Protein AF-A0A418GPV5-F1 (afdb_monomer)

Sequence (240 aa):
IDVLIPAGTRVSASDSVIFATDTDVVLKAGLLLVNVTSTCTEPGTAGNGWQPAQVSQLLDEIDNVDLLVSNLTASSGGSEQEDDDRLRERIRLAPESFTNAGSRGAYRFHAMQAHPNIVDVAVLSPVPGTVDLYPLLSTGLPDGGVLTLVESFCSDEKVRPLTDTVRAKTPVKVDYTIEARITIYRDQDARSVKDAANSAIQNWVASRAATLGRDIVPSQIISALSVSGVYQVELVTPAL

Nearest PDB structures (foldseek):
  8v3w-assembly1_U  TM=3.851E-01  e=1.484E-12  Clostridioides difficile
  8kea-assembly1_e  TM=5.382E-01  e=7.737E-10  unclassified Caudoviricetes
  6u5b-assembly1_m  TM=7.398E-01  e=5.646E-08  Pseudomonas aeruginosa PAO1
  6rao-assembly1_I  TM=4.871E-01  e=1.496E-06  Serratia entomophila
  4g1i-assembly1_A  TM=4.089E-01  e=2.579E+00  Salmonella enterica subsp. enterica serovar Typhimurium

Structure (mmCIF, N/CA/C/O backbone):
data_AF-A0A418GPV5-F1
#
_entry.id   AF-A0A418GPV5-F1
#
loop_
_atom_site.group_PDB
_atom_site.id
_atom_site.type_symbol
_atom_site.label_atom_id
_atom_site.label_alt_id
_atom_site.label_comp_id
_atom_site.label_asym_id
_atom_site.label_entity_id
_atom_site.label_seq_id
_atom_site.pdbx_PDB_ins_code
_atom_site.Cartn_x
_atom_site.Cartn_y
_atom_site.Cartn_z
_atom_site.occupancy
_atom_site.B_iso_or_equiv
_atom_site.auth_seq_id
_atom_site.auth_comp_id
_atom_site.auth_asym_id
_atom_site.auth_atom_id
_atom_site.pdbx_PDB_model_num
ATOM 1 N N . ILE A 1 1 ? 1.780 0.778 -44.663 1.00 81.31 1 ILE A N 1
ATOM 2 C CA . ILE A 1 1 ? 3.093 1.352 -44.301 1.00 81.31 1 ILE A CA 1
ATOM 3 C C . ILE A 1 1 ? 3.339 1.052 -42.834 1.00 81.31 1 ILE A C 1
ATOM 5 O O . ILE A 1 1 ? 2.356 0.928 -42.112 1.00 81.31 1 ILE A O 1
ATOM 9 N N . ASP A 1 2 ? 4.591 0.849 -42.435 1.00 90.75 2 ASP A N 1
ATOM 10 C CA . ASP A 1 2 ? 4.942 0.833 -41.012 1.00 90.75 2 ASP A CA 1
ATOM 11 C C . ASP A 1 2 ? 4.958 2.289 -40.529 1.00 90.75 2 ASP A C 1
ATOM 13 O O . ASP A 1 2 ? 5.449 3.149 -41.259 1.00 90.75 2 ASP A O 1
ATOM 17 N N . VAL A 1 3 ? 4.420 2.557 -39.341 1.00 93.25 3 VAL A N 1
ATOM 18 C CA . VAL A 1 3 ? 4.426 3.891 -38.717 1.00 93.25 3 VAL A CA 1
ATOM 19 C C . VAL A 1 3 ? 5.162 3.791 -37.388 1.00 93.25 3 VAL A C 1
ATOM 21 O O . VAL A 1 3 ? 4.821 2.939 -36.563 1.00 93.25 3 VAL A O 1
ATOM 24 N N . LEU A 1 4 ? 6.188 4.619 -37.193 1.00 94.38 4 LEU A N 1
ATOM 25 C CA . LEU A 1 4 ? 6.938 4.678 -35.940 1.00 94.38 4 LEU A CA 1
ATOM 26 C C . LEU A 1 4 ? 6.290 5.709 -35.015 1.00 94.38 4 LEU A C 1
ATOM 28 O O . LEU A 1 4 ? 6.175 6.876 -35.362 1.00 94.38 4 LEU A O 1
ATOM 32 N N . ILE A 1 5 ? 5.918 5.276 -33.818 1.00 94.81 5 ILE A N 1
ATOM 33 C CA . ILE A 1 5 ? 5.482 6.136 -32.723 1.00 94.81 5 ILE A CA 1
ATOM 34 C C . ILE A 1 5 ? 6.676 6.239 -31.766 1.00 94.81 5 ILE A C 1
ATOM 36 O O . ILE A 1 5 ? 6.996 5.250 -31.097 1.00 94.81 5 ILE A O 1
ATOM 40 N N . PRO A 1 6 ? 7.382 7.380 -31.729 1.00 95.25 6 PRO A N 1
ATOM 41 C CA . PRO A 1 6 ? 8.554 7.529 -30.879 1.00 95.25 6 PRO A CA 1
ATOM 42 C C . PRO A 1 6 ? 8.166 7.559 -29.395 1.00 95.25 6 PRO A C 1
ATOM 44 O O . PRO A 1 6 ? 7.063 7.980 -29.026 1.00 95.25 6 PRO A O 1
ATOM 47 N N . ALA A 1 7 ? 9.093 7.155 -28.531 1.00 95.69 7 ALA A N 1
ATOM 48 C CA . ALA A 1 7 ? 9.035 7.428 -27.104 1.00 95.69 7 ALA A CA 1
ATOM 49 C C . ALA A 1 7 ? 8.907 8.941 -26.871 1.00 95.69 7 ALA A C 1
ATOM 51 O O . ALA A 1 7 ? 9.505 9.753 -27.582 1.00 95.69 7 ALA A O 1
ATOM 52 N N . GLY A 1 8 ? 8.130 9.328 -25.866 1.00 95.56 8 GLY A N 1
ATOM 53 C CA . GLY A 1 8 ? 7.851 10.728 -25.570 1.00 95.56 8 GLY A CA 1
ATOM 54 C C . GLY A 1 8 ? 6.668 11.326 -26.335 1.00 95.56 8 GLY A C 1
ATOM 55 O O . GLY A 1 8 ? 6.346 12.484 -26.088 1.00 95.56 8 GLY A O 1
ATOM 56 N N . THR A 1 9 ? 6.003 10.569 -27.217 1.00 96.19 9 THR A N 1
ATOM 57 C CA . THR A 1 9 ? 4.791 11.026 -27.922 1.00 96.19 9 THR A CA 1
ATOM 58 C C . THR A 1 9 ? 3.704 11.388 -26.914 1.00 96.19 9 THR A C 1
ATOM 60 O O . THR A 1 9 ? 3.355 10.569 -26.059 1.00 96.19 9 THR A O 1
ATOM 63 N N . ARG A 1 10 ? 3.156 12.602 -27.020 1.00 96.38 10 ARG A N 1
ATOM 64 C CA . ARG A 1 10 ? 2.261 13.189 -26.019 1.00 96.38 10 ARG A CA 1
ATOM 65 C C . ARG A 1 10 ? 0.783 12.987 -26.329 1.00 96.38 10 ARG A C 1
ATOM 67 O O . ARG A 1 10 ? 0.315 13.250 -27.437 1.00 96.38 10 ARG A O 1
ATOM 74 N N . VAL A 1 11 ? 0.033 12.603 -25.302 1.00 95.81 11 VAL A N 1
ATOM 75 C CA . VAL A 1 11 ? -1.419 12.386 -25.337 1.00 95.81 11 VAL A 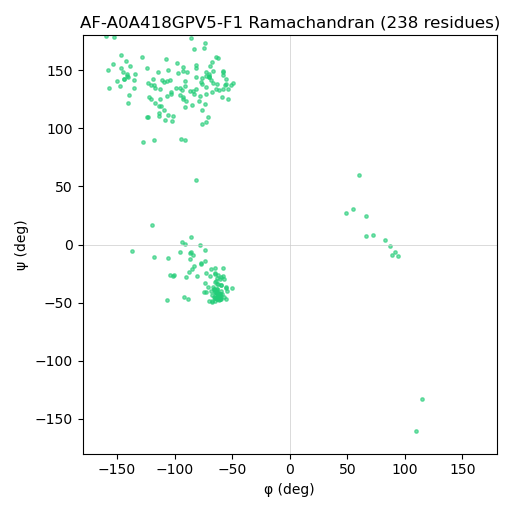CA 1
ATOM 76 C C . VAL A 1 11 ? -2.036 13.032 -24.101 1.00 95.81 11 VAL A C 1
ATOM 78 O O . VAL A 1 11 ? -1.520 12.853 -23.002 1.00 95.81 11 VAL A O 1
ATOM 81 N N . SER A 1 12 ? -3.129 13.772 -24.244 1.00 95.06 12 SER A N 1
ATOM 82 C CA . SER A 1 12 ? -3.816 14.414 -23.126 1.00 95.06 12 SER A CA 1
ATOM 83 C C . SER A 1 12 ? -5.127 13.731 -22.743 1.00 95.06 12 SER A C 1
ATOM 85 O O . SER A 1 12 ? -5.833 13.138 -23.566 1.00 95.06 12 SER A O 1
ATOM 87 N N . ALA A 1 13 ? -5.442 13.842 -21.453 1.00 92.56 13 ALA A N 1
ATOM 88 C CA . ALA A 1 13 ? -6.743 13.498 -20.876 1.00 92.56 13 ALA A CA 1
ATOM 89 C C . ALA A 1 13 ? -7.615 14.739 -20.616 1.00 92.56 13 ALA A C 1
ATOM 91 O O . ALA A 1 13 ? -8.843 14.683 -20.629 1.00 92.56 13 ALA A O 1
ATOM 92 N N . SER A 1 14 ? -6.963 15.879 -20.395 1.00 90.19 14 SER A N 1
ATOM 93 C CA . SER A 1 14 ? -7.552 17.210 -20.267 1.00 90.19 14 SER A CA 1
ATOM 94 C C . SER A 1 14 ? -6.524 18.260 -20.686 1.00 90.19 14 SER A C 1
ATOM 96 O O . SER A 1 14 ? -5.374 17.922 -20.966 1.00 90.19 14 SER A O 1
ATOM 98 N N . ASP A 1 15 ? -6.898 19.539 -20.658 1.00 83.44 15 ASP A N 1
ATOM 99 C CA . ASP A 1 15 ? -5.994 20.650 -20.989 1.00 83.44 15 ASP A CA 1
ATOM 100 C C . ASP A 1 15 ? -4.722 20.705 -20.118 1.00 83.44 15 ASP A C 1
ATOM 102 O O . ASP A 1 15 ? -3.741 21.334 -20.509 1.00 83.44 15 ASP A O 1
ATOM 106 N N . SER A 1 16 ? -4.724 20.064 -18.943 1.00 86.00 16 SER A N 1
ATOM 107 C CA . SER A 1 16 ? -3.620 20.116 -17.977 1.00 86.00 16 SER A CA 1
ATOM 108 C C . SER A 1 16 ? -2.951 18.770 -17.697 1.00 86.00 16 SER A C 1
ATOM 110 O O . SER A 1 16 ? -1.916 18.753 -17.045 1.00 86.00 16 SER A O 1
ATOM 112 N N . VAL A 1 17 ? -3.516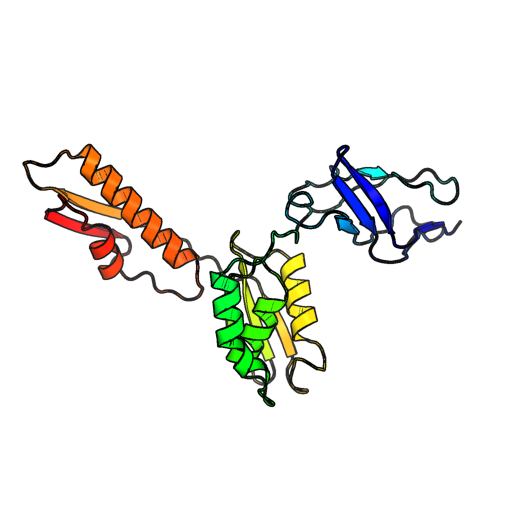 17.642 -18.142 1.00 94.31 17 VAL A N 1
ATOM 113 C CA . VAL A 1 17 ? -2.953 16.311 -17.856 1.00 94.31 17 VAL A CA 1
ATOM 114 C C . VAL A 1 17 ? -2.469 15.665 -19.143 1.00 94.31 17 VAL A C 1
ATOM 116 O O . VAL A 1 17 ? -3.268 15.274 -19.998 1.00 94.31 17 VAL A O 1
ATOM 119 N N . ILE A 1 18 ? -1.146 15.543 -19.249 1.00 96.38 18 ILE A N 1
ATOM 120 C CA . ILE A 1 18 ? -0.436 15.023 -20.415 1.00 96.38 18 ILE A CA 1
ATOM 121 C C . ILE A 1 18 ? 0.319 13.755 -20.017 1.00 96.38 18 ILE A C 1
ATOM 123 O O . ILE A 1 18 ? 0.962 13.690 -18.972 1.00 96.38 18 ILE A O 1
ATOM 127 N N . PHE A 1 19 ? 0.256 12.753 -20.881 1.00 96.81 19 PHE A N 1
ATOM 128 C CA . PHE A 1 19 ? 1.001 11.508 -20.806 1.00 96.81 19 PHE A CA 1
ATOM 129 C C . PHE A 1 19 ? 1.971 11.429 -21.978 1.00 96.81 19 PHE A C 1
ATOM 131 O O . PHE A 1 19 ? 1.678 11.938 -23.058 1.00 96.81 19 PHE A O 1
ATOM 138 N N . ALA A 1 20 ? 3.106 10.778 -21.770 1.00 96.69 20 ALA A N 1
ATOM 139 C CA . ALA A 1 20 ? 4.117 10.532 -22.785 1.00 96.69 20 ALA A CA 1
ATOM 140 C C . ALA A 1 20 ? 4.381 9.027 -22.904 1.00 96.69 20 ALA A C 1
ATOM 142 O O . ALA A 1 20 ? 4.433 8.336 -21.888 1.00 96.69 20 ALA A O 1
ATOM 143 N N . THR A 1 21 ? 4.530 8.508 -24.124 1.00 96.00 21 THR A N 1
ATOM 144 C CA . THR A 1 21 ? 4.865 7.091 -24.358 1.00 96.00 21 THR A CA 1
ATOM 145 C C . THR A 1 21 ? 6.238 6.735 -23.781 1.00 96.00 21 THR A C 1
ATOM 147 O O . THR A 1 21 ? 7.194 7.496 -23.931 1.00 96.00 21 THR A O 1
ATOM 150 N N . ASP A 1 22 ? 6.359 5.574 -23.135 1.00 93.56 22 ASP A N 1
ATOM 151 C CA . ASP A 1 22 ? 7.600 5.202 -22.433 1.00 93.56 22 ASP A CA 1
ATOM 152 C C . ASP A 1 22 ? 8.681 4.651 -23.376 1.00 93.56 22 ASP A C 1
ATOM 154 O O . ASP A 1 22 ? 9.876 4.734 -23.090 1.00 93.56 22 ASP A O 1
ATOM 158 N N . THR A 1 23 ? 8.267 4.057 -24.496 1.00 95.50 23 THR A N 1
ATOM 159 C CA . THR A 1 23 ? 9.151 3.384 -25.451 1.00 95.50 23 THR A CA 1
ATOM 160 C C . THR A 1 23 ? 8.715 3.626 -26.890 1.00 95.50 23 THR A C 1
ATOM 162 O O . THR A 1 23 ? 7.554 3.934 -27.170 1.00 95.50 23 THR A O 1
ATOM 165 N N . ASP A 1 24 ? 9.665 3.464 -27.811 1.00 95.38 24 ASP A N 1
ATOM 166 C CA . ASP A 1 24 ? 9.379 3.448 -29.240 1.00 95.38 24 ASP A CA 1
ATOM 167 C C . ASP A 1 24 ? 8.491 2.247 -29.573 1.00 95.38 24 ASP A C 1
ATOM 169 O O . ASP A 1 24 ? 8.777 1.109 -29.182 1.00 95.38 24 ASP A O 1
ATOM 173 N N . VAL A 1 25 ? 7.444 2.480 -30.359 1.00 95.44 25 VAL A N 1
ATOM 174 C CA . VAL A 1 25 ? 6.570 1.414 -30.837 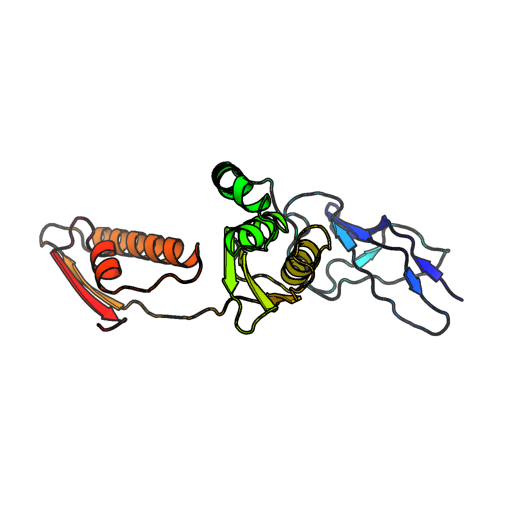1.00 95.44 25 VAL A CA 1
ATOM 175 C C . VAL A 1 25 ? 6.278 1.581 -32.322 1.00 95.44 25 VAL A C 1
ATOM 177 O O . VAL A 1 25 ? 6.109 2.685 -32.825 1.00 95.44 25 VAL A O 1
ATOM 180 N N . VAL A 1 26 ? 6.231 0.472 -33.060 1.00 94.75 26 VAL A N 1
ATOM 181 C CA . VAL A 1 26 ? 5.959 0.490 -34.503 1.00 94.75 26 VAL A CA 1
ATOM 182 C C . VAL A 1 26 ? 4.601 -0.137 -34.774 1.00 94.75 26 VAL A C 1
ATOM 184 O O . VAL A 1 26 ? 4.406 -1.331 -34.532 1.00 94.75 26 VAL A O 1
ATOM 187 N N . LEU A 1 27 ? 3.686 0.640 -35.351 1.00 93.50 27 LEU A N 1
ATOM 188 C CA . LEU A 1 27 ? 2.466 0.115 -35.949 1.00 93.50 27 LEU A CA 1
ATOM 189 C C . LEU A 1 27 ? 2.826 -0.524 -37.294 1.00 93.50 27 LEU A C 1
ATOM 191 O O . LEU A 1 27 ? 3.104 0.161 -38.278 1.00 93.50 27 LEU A O 1
ATOM 195 N N . LYS A 1 28 ? 2.872 -1.857 -37.323 1.00 93.12 28 LYS A N 1
ATOM 196 C CA . LYS A 1 28 ? 3.252 -2.620 -38.517 1.00 93.12 28 LYS A CA 1
ATOM 197 C C . LYS A 1 28 ? 2.193 -2.539 -39.612 1.00 93.12 28 LYS A C 1
ATOM 199 O O . LYS A 1 28 ? 0.995 -2.564 -39.338 1.00 93.12 28 LYS A O 1
ATOM 204 N N . ALA A 1 29 ? 2.640 -2.518 -40.865 1.00 89.62 29 ALA A N 1
ATOM 205 C CA . ALA A 1 29 ? 1.768 -2.521 -42.028 1.00 89.62 29 ALA A CA 1
ATOM 206 C C . ALA A 1 29 ? 0.781 -3.700 -41.974 1.00 89.62 29 ALA A C 1
ATOM 208 O O . ALA A 1 29 ? 1.180 -4.858 -41.868 1.00 89.62 29 ALA A O 1
ATOM 209 N N . GLY A 1 30 ? -0.513 -3.392 -42.071 1.00 89.31 30 GLY A N 1
ATOM 210 C CA . GLY A 1 30 ? -1.595 -4.379 -42.002 1.00 89.31 30 GLY A CA 1
ATOM 211 C C . GLY A 1 30 ? -2.200 -4.568 -40.608 1.00 89.31 30 GLY A C 1
ATOM 212 O O . GLY A 1 30 ? -3.252 -5.195 -40.506 1.00 89.31 30 GLY A O 1
ATOM 213 N N . LEU A 1 31 ? -1.599 -4.004 -39.553 1.00 92.06 31 LEU A N 1
ATOM 214 C CA . LEU A 1 31 ? -2.229 -3.897 -38.237 1.00 92.06 31 LEU A CA 1
ATOM 215 C C . LEU A 1 31 ? -3.031 -2.596 -38.124 1.00 92.06 31 LEU A C 1
ATOM 217 O O . LEU A 1 31 ? -2.680 -1.583 -38.725 1.00 92.06 31 LEU A O 1
ATOM 221 N N . LEU A 1 32 ? -4.109 -2.641 -37.339 1.00 91.31 32 LEU A N 1
ATOM 222 C CA . LEU A 1 32 ? -4.998 -1.497 -37.094 1.00 91.31 32 LEU A CA 1
ATOM 223 C C . LEU A 1 32 ? -4.823 -0.880 -35.703 1.00 91.31 32 LEU A C 1
ATOM 225 O O . LEU A 1 32 ? -5.374 0.181 -35.436 1.00 91.31 32 LEU A O 1
ATOM 229 N N . LEU A 1 33 ? -4.097 -1.552 -34.808 1.00 93.19 33 LEU A N 1
ATOM 230 C CA . LEU A 1 33 ? -3.857 -1.086 -33.449 1.00 93.19 33 LEU A CA 1
ATOM 231 C C . LEU A 1 33 ? -2.478 -1.526 -32.975 1.00 93.19 33 LEU A C 1
ATOM 233 O O . LEU A 1 33 ? -1.967 -2.571 -33.389 1.00 93.19 33 LEU A O 1
ATOM 237 N N . VAL A 1 34 ? -1.913 -0.741 -32.066 1.00 94.12 34 VAL A N 1
ATOM 238 C CA . VAL A 1 34 ? -0.711 -1.081 -31.315 1.00 94.12 34 VAL A CA 1
ATOM 239 C C . VAL A 1 34 ? -0.844 -0.519 -29.903 1.00 94.12 34 VAL A C 1
ATOM 241 O O . VAL A 1 34 ? -1.406 0.557 -29.719 1.00 94.12 34 VAL A O 1
ATOM 244 N N . ASN A 1 35 ? -0.357 -1.262 -28.910 1.00 94.00 35 ASN A N 1
ATOM 245 C CA . ASN A 1 35 ? -0.414 -0.857 -27.509 1.00 94.00 35 ASN A CA 1
ATOM 246 C C . ASN A 1 35 ? 0.976 -0.432 -27.044 1.00 94.00 35 ASN A C 1
ATOM 248 O O . ASN A 1 35 ? 1.967 -1.085 -27.371 1.00 94.00 35 ASN A O 1
ATOM 252 N N . VAL A 1 36 ? 1.025 0.624 -26.242 1.00 93.94 36 VAL A N 1
ATOM 253 C CA . VAL A 1 36 ? 2.240 1.141 -25.614 1.00 93.94 36 VAL A CA 1
ATOM 254 C C . VAL A 1 36 ? 1.879 1.681 -24.236 1.00 93.94 36 VAL A C 1
ATOM 256 O O . VAL A 1 36 ? 0.747 2.119 -24.019 1.00 93.94 36 VAL A O 1
ATOM 259 N N . THR A 1 37 ? 2.807 1.594 -23.289 1.00 92.69 37 THR A N 1
ATOM 260 C CA . THR A 1 37 ? 2.642 2.210 -21.972 1.00 92.69 37 THR A CA 1
ATOM 261 C C . THR A 1 37 ? 3.002 3.690 -22.041 1.00 92.69 37 THR A C 1
ATOM 263 O O . THR A 1 37 ? 3.775 4.126 -22.900 1.00 92.69 37 THR A O 1
ATOM 266 N N . SER A 1 38 ? 2.396 4.480 -21.164 1.00 92.81 38 SER A N 1
ATOM 267 C CA . SER A 1 38 ? 2.637 5.914 -21.101 1.00 92.81 38 SER A CA 1
ATOM 268 C C . SER A 1 38 ? 2.606 6.405 -19.665 1.00 92.81 38 SER A C 1
ATOM 270 O O . SER A 1 38 ? 1.730 5.999 -18.896 1.00 92.81 38 SER A O 1
ATOM 272 N N . THR A 1 39 ? 3.481 7.351 -19.349 1.00 94.19 39 THR A N 1
ATOM 273 C CA . THR A 1 39 ? 3.610 7.957 -18.023 1.00 94.19 39 THR A CA 1
ATOM 274 C C . THR A 1 39 ? 3.147 9.412 -18.047 1.00 94.19 39 THR A C 1
ATOM 276 O O . THR A 1 39 ? 3.391 10.134 -19.013 1.00 94.19 39 THR A O 1
ATOM 279 N N . CYS A 1 40 ? 2.464 9.859 -16.988 1.00 94.50 40 CYS A N 1
ATOM 280 C CA . CYS A 1 40 ? 2.081 11.264 -16.826 1.00 94.50 40 CYS A CA 1
ATOM 281 C C . CYS A 1 40 ? 3.337 12.144 -16.762 1.00 94.50 40 CYS A C 1
ATOM 283 O O . CYS A 1 40 ? 4.280 11.832 -16.035 1.00 94.50 40 CYS A O 1
ATOM 285 N N . THR A 1 41 ? 3.362 13.243 -17.514 1.00 94.44 41 THR A N 1
ATOM 286 C CA . THR A 1 41 ? 4.523 14.144 -17.559 1.00 94.44 41 THR A CA 1
ATOM 287 C C . THR A 1 41 ? 4.670 14.967 -16.286 1.00 94.44 41 THR A C 1
ATOM 289 O O . THR A 1 41 ? 5.769 15.418 -15.966 1.00 94.44 41 THR A O 1
ATOM 292 N N . GLU A 1 42 ? 3.569 15.179 -15.565 1.00 91.62 42 GLU A N 1
ATOM 293 C CA . GLU A 1 42 ? 3.585 15.817 -14.254 1.00 91.62 42 GLU A CA 1
ATOM 294 C C . GLU A 1 42 ? 3.681 14.754 -13.151 1.00 91.62 42 GLU A C 1
ATOM 296 O O . GLU A 1 42 ? 2.866 13.823 -13.132 1.00 91.62 42 GLU A O 1
ATOM 301 N N . PRO A 1 43 ? 4.650 14.870 -12.224 1.00 89.56 43 PRO A N 1
ATOM 302 C CA . PRO A 1 43 ? 4.700 14.006 -11.054 1.00 89.56 43 PRO A CA 1
ATOM 303 C C . PRO A 1 43 ? 3.512 14.298 -10.128 1.00 89.56 43 PRO A C 1
ATOM 305 O O . PRO A 1 43 ? 2.965 15.399 -10.124 1.00 89.56 43 PRO A O 1
ATOM 308 N N . GLY A 1 44 ? 3.147 13.323 -9.298 1.00 89.19 44 GLY A N 1
ATOM 309 C CA . GLY A 1 44 ? 2.036 13.452 -8.358 1.00 89.19 44 GLY A CA 1
ATOM 310 C C . GLY A 1 44 ? 0.841 12.588 -8.736 1.00 89.19 44 GLY A C 1
ATOM 311 O O . GLY A 1 44 ? 0.946 11.608 -9.476 1.00 89.19 44 GLY A O 1
ATOM 312 N N . THR A 1 45 ? -0.315 12.941 -8.185 1.00 91.62 45 THR A N 1
ATOM 313 C CA . THR A 1 45 ? -1.555 12.160 -8.311 1.00 91.62 45 THR A CA 1
ATOM 314 C C . THR A 1 45 ? -2.490 12.614 -9.436 1.00 91.62 45 THR A C 1
ATOM 316 O O . THR A 1 45 ? -3.455 11.911 -9.730 1.00 91.62 45 THR A O 1
ATOM 319 N N . ALA A 1 46 ? -2.203 13.733 -10.113 1.00 92.56 46 ALA A N 1
ATOM 320 C CA . ALA A 1 46 ? -3.060 14.311 -11.162 1.00 92.56 46 ALA A CA 1
ATOM 321 C C . ALA A 1 46 ? -3.283 13.379 -12.372 1.00 92.56 46 ALA A C 1
ATOM 323 O O . ALA A 1 46 ? -4.339 13.399 -13.009 1.00 92.56 46 ALA A O 1
ATOM 324 N N . GLY A 1 47 ? -2.300 12.525 -12.666 1.00 91.44 47 GLY A N 1
ATOM 325 C CA . GLY A 1 47 ? -2.376 11.521 -13.725 1.00 91.44 47 GLY A CA 1
ATOM 326 C C . GLY A 1 47 ? -3.182 10.268 -13.368 1.00 91.44 47 GLY A C 1
ATOM 327 O O . GLY A 1 47 ? -3.287 9.382 -14.210 1.00 91.44 47 GLY A O 1
ATOM 328 N N . ASN A 1 48 ? -3.748 10.146 -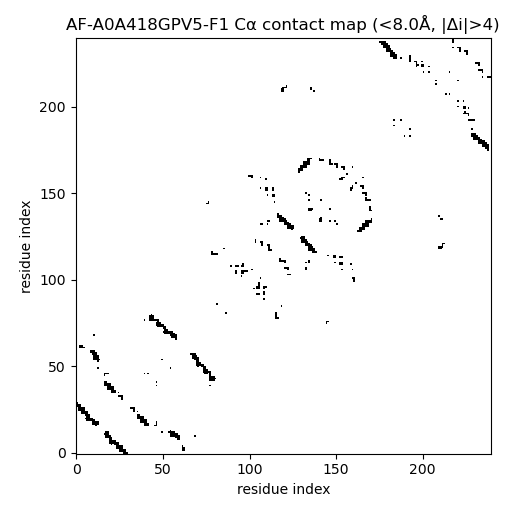12.164 1.00 91.69 48 ASN A N 1
ATOM 329 C CA . ASN A 1 48 ? -4.461 8.941 -11.726 1.00 91.69 48 ASN A CA 1
ATOM 330 C C . ASN A 1 48 ? -5.971 8.999 -11.991 1.00 91.69 48 ASN A C 1
ATOM 332 O O . ASN A 1 48 ? -6.591 10.056 -11.946 1.00 91.69 48 ASN A O 1
ATOM 336 N N . GLY A 1 49 ? -6.586 7.827 -12.158 1.00 90.56 49 GLY A N 1
ATOM 337 C CA . GLY A 1 49 ? -8.039 7.651 -12.147 1.00 90.56 49 GLY A CA 1
ATOM 338 C C . GLY A 1 49 ? -8.747 7.947 -13.469 1.00 90.56 49 GLY A C 1
ATOM 339 O O . GLY A 1 49 ? -9.976 7.844 -13.515 1.00 90.56 49 GLY A O 1
ATOM 340 N N . TRP A 1 50 ? -8.012 8.254 -14.541 1.00 93.12 50 TRP A N 1
ATOM 341 C CA . TRP A 1 50 ? -8.583 8.487 -15.867 1.00 93.12 50 TRP A CA 1
ATOM 342 C C . TRP A 1 50 ? -9.089 7.175 -16.446 1.00 93.12 50 TRP A C 1
ATOM 344 O O . TRP A 1 50 ? -8.301 6.293 -16.774 1.00 93.12 50 TRP A O 1
ATOM 354 N N . GLN A 1 51 ? -10.408 7.036 -16.535 1.00 94.31 51 GLN A N 1
ATOM 355 C CA . GLN A 1 51 ? -11.104 5.836 -16.992 1.00 94.31 51 GLN A CA 1
ATOM 356 C C . GLN A 1 51 ? -10.789 5.526 -18.462 1.00 94.31 51 GLN A C 1
ATOM 358 O O . GLN A 1 51 ? -10.321 6.410 -19.185 1.00 94.31 51 GLN A O 1
ATOM 363 N N . PRO A 1 52 ? -11.032 4.286 -18.931 1.00 94.25 52 PRO A N 1
ATOM 364 C CA . PRO A 1 52 ? -10.839 3.933 -20.334 1.00 94.25 52 PRO A CA 1
ATOM 365 C C . PRO A 1 52 ? -11.501 4.940 -21.282 1.00 94.25 52 PRO A C 1
ATOM 367 O O . PRO A 1 52 ? -12.618 5.394 -21.027 1.00 94.25 52 PRO A O 1
ATOM 370 N N . ALA A 1 53 ? -10.800 5.270 -22.366 1.00 93.31 53 ALA A N 1
ATOM 371 C CA . ALA A 1 53 ? -11.172 6.285 -23.354 1.00 93.31 53 ALA A CA 1
ATOM 372 C C . ALA A 1 53 ? -11.205 7.750 -22.883 1.00 93.31 53 ALA A C 1
ATOM 374 O O . ALA A 1 53 ? -11.611 8.609 -23.662 1.00 93.31 53 ALA A O 1
ATOM 375 N N . GLN A 1 54 ? -10.758 8.070 -21.663 1.00 94.56 54 GLN A N 1
ATOM 376 C CA . GLN A 1 54 ? -10.632 9.467 -21.222 1.00 94.56 54 GLN A CA 1
ATOM 377 C C . GLN A 1 54 ? -9.282 10.104 -21.578 1.00 94.56 54 GLN A C 1
ATOM 379 O O . GLN A 1 54 ? -9.206 11.322 -21.682 1.00 94.56 54 GLN A O 1
ATOM 384 N N . VAL A 1 55 ? -8.227 9.311 -21.786 1.00 94.81 55 VAL A N 1
ATOM 385 C CA . VAL A 1 55 ? -6.943 9.784 -22.328 1.00 94.81 55 VAL A CA 1
ATOM 386 C C . VAL A 1 55 ? -6.967 9.552 -23.835 1.00 94.81 55 VAL A C 1
ATOM 388 O O . VAL A 1 55 ? -6.660 8.449 -24.293 1.00 94.81 55 VAL A O 1
ATOM 391 N N . SER A 1 56 ? -7.422 10.545 -24.600 1.00 95.00 56 SER A N 1
ATOM 392 C CA . SER A 1 56 ? -7.823 10.325 -25.998 1.00 95.00 56 SER A CA 1
ATOM 393 C C . SER A 1 56 ? -7.361 11.377 -27.002 1.00 95.00 56 SER A C 1
ATOM 395 O O . SER A 1 56 ? -7.596 11.220 -28.199 1.00 95.00 56 SER A O 1
ATOM 397 N N . GLN A 1 57 ? -6.738 12.465 -26.555 1.00 94.62 57 GLN A N 1
ATOM 398 C CA . GLN A 1 57 ? -6.326 13.542 -27.450 1.00 94.62 57 GLN A CA 1
ATOM 399 C C . GLN A 1 57 ? -4.828 13.439 -27.743 1.00 94.62 57 GLN A C 1
ATOM 401 O O . GLN A 1 57 ? -3.997 13.679 -26.875 1.00 94.62 57 GLN A O 1
ATOM 406 N N . LEU A 1 58 ? -4.474 13.090 -28.979 1.00 94.75 58 LEU A N 1
ATOM 407 C CA . LEU A 1 58 ? -3.086 13.105 -29.440 1.00 94.75 58 LEU A CA 1
ATOM 408 C C . LEU A 1 58 ? -2.618 14.557 -29.632 1.00 94.75 58 LEU A C 1
ATOM 410 O O . LEU A 1 58 ? -3.311 15.349 -30.272 1.00 94.75 58 LEU A O 1
ATOM 414 N N . LEU A 1 59 ? -1.464 14.908 -29.059 1.00 94.00 59 LEU A N 1
ATOM 415 C CA . LEU A 1 59 ? -0.906 16.265 -29.122 1.00 94.00 59 LEU A CA 1
ATOM 416 C C . LEU A 1 59 ? 0.207 16.416 -30.162 1.00 94.00 59 LEU A C 1
ATOM 418 O O . LEU A 1 59 ? 0.435 17.525 -30.643 1.00 94.00 59 LEU A O 1
ATOM 422 N N . ASP A 1 60 ? 0.899 15.326 -30.486 1.00 93.75 60 ASP A N 1
ATOM 423 C CA . ASP A 1 60 ? 2.018 15.325 -31.425 1.00 93.75 60 ASP A CA 1
ATOM 424 C C . ASP A 1 60 ? 1.603 14.732 -32.775 1.00 93.75 60 ASP A C 1
ATOM 426 O O . ASP A 1 60 ? 0.862 13.753 -32.846 1.00 93.75 60 ASP A O 1
ATOM 430 N N . GLU A 1 61 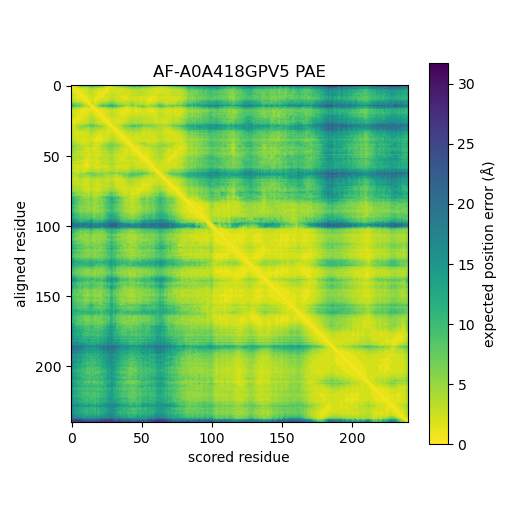? 2.101 15.318 -33.861 1.00 91.69 61 GLU A N 1
ATOM 431 C CA . GLU A 1 61 ? 1.897 14.802 -35.212 1.00 91.69 61 GLU A CA 1
ATOM 432 C C . GLU A 1 61 ? 2.880 13.661 -35.509 1.00 91.69 61 GLU A C 1
ATOM 434 O O . GLU A 1 61 ? 4.080 13.786 -35.255 1.00 91.69 61 GLU A O 1
ATOM 439 N N . ILE A 1 62 ? 2.382 12.555 -36.073 1.00 91.81 62 ILE A N 1
ATOM 440 C CA . ILE A 1 62 ? 3.179 11.358 -36.372 1.00 91.81 62 ILE A CA 1
ATOM 441 C C . ILE A 1 62 ? 3.057 11.032 -37.857 1.00 91.81 62 ILE A C 1
ATOM 443 O O . ILE A 1 62 ? 1.997 10.616 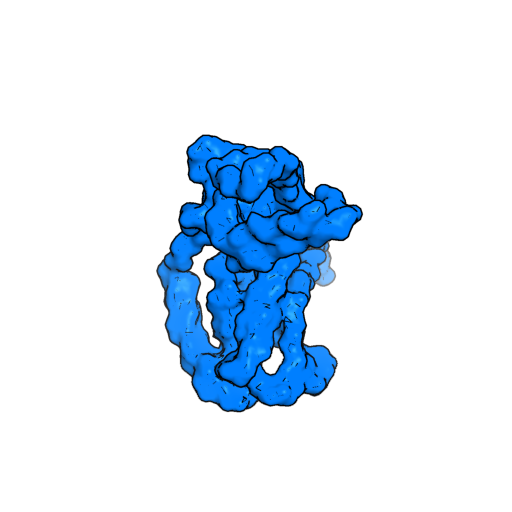-38.318 1.00 91.81 62 ILE A O 1
ATOM 447 N N . ASP A 1 63 ? 4.144 11.226 -38.606 1.00 86.75 63 ASP A N 1
ATOM 448 C CA . ASP A 1 63 ? 4.281 10.855 -40.023 1.00 86.75 63 ASP A CA 1
ATOM 449 C C . ASP A 1 63 ? 3.117 11.300 -40.948 1.00 86.75 63 ASP A C 1
ATOM 451 O O . ASP A 1 63 ? 2.885 10.687 -41.990 1.00 86.75 63 ASP A O 1
ATOM 455 N N . ASN A 1 64 ? 2.403 12.388 -40.616 1.00 84.75 64 ASN A N 1
ATOM 456 C CA . ASN A 1 64 ? 1.173 12.844 -41.293 1.00 84.75 64 ASN A CA 1
ATOM 457 C C . ASN A 1 64 ? 0.066 11.764 -41.373 1.00 84.75 64 ASN A C 1
ATOM 459 O O . ASN A 1 64 ? -0.695 11.714 -42.344 1.00 84.75 64 ASN A O 1
ATOM 463 N N . VAL A 1 65 ? -0.005 10.860 -40.391 1.00 87.50 65 VAL A N 1
ATOM 464 C CA . VAL A 1 65 ? -1.032 9.814 -40.304 1.00 87.50 65 VAL A CA 1
ATOM 465 C C . VAL A 1 65 ? -2.074 10.193 -39.254 1.00 87.50 65 VAL A C 1
ATOM 467 O O . VAL A 1 65 ? -1.735 10.495 -38.112 1.00 87.50 65 VAL A O 1
ATOM 470 N N . ASP A 1 66 ? -3.353 10.099 -39.622 1.00 87.81 66 ASP A N 1
ATOM 471 C CA . ASP A 1 66 ? -4.461 10.269 -38.682 1.00 87.81 66 ASP A CA 1
ATOM 472 C C . ASP A 1 66 ? -4.562 9.046 -37.760 1.00 87.81 66 ASP A C 1
ATOM 474 O O . ASP A 1 66 ? -5.011 7.967 -38.163 1.00 87.81 66 ASP A O 1
ATOM 478 N N . LEU A 1 67 ? -4.136 9.212 -36.509 1.00 91.25 67 LEU A N 1
ATOM 479 C CA . LEU A 1 67 ? -4.202 8.183 -35.475 1.00 91.25 67 LEU A CA 1
ATOM 480 C C . LEU A 1 67 ? -5.252 8.542 -34.424 1.00 91.25 67 LEU A C 1
ATOM 482 O O . LEU A 1 67 ? -5.368 9.687 -33.993 1.00 91.25 67 LEU A O 1
ATOM 486 N N . LEU A 1 68 ? -5.992 7.531 -33.972 1.00 92.50 68 LEU A N 1
ATOM 487 C CA . LEU A 1 68 ? -6.850 7.628 -32.796 1.00 92.50 68 LEU A CA 1
ATOM 488 C C . LEU A 1 68 ? -6.117 7.027 -31.602 1.00 92.50 68 LEU A C 1
ATOM 490 O O . LEU A 1 68 ? -5.555 5.935 -31.701 1.00 92.50 68 LEU A O 1
ATOM 494 N N . VAL A 1 69 ? -6.158 7.723 -30.470 1.00 93.81 69 VAL A N 1
ATOM 495 C CA . VAL A 1 69 ? -5.540 7.274 -29.223 1.00 93.81 69 VAL A CA 1
ATOM 496 C C . VAL A 1 69 ? -6.615 7.110 -28.158 1.00 93.81 69 VAL A C 1
ATOM 498 O O . VAL A 1 69 ? -7.584 7.862 -28.113 1.00 93.81 69 VAL A O 1
ATOM 501 N N . SER A 1 70 ? -6.466 6.087 -27.323 1.00 94.44 70 SER A N 1
ATOM 502 C CA . SER A 1 70 ? -7.334 5.832 -26.179 1.00 94.44 70 SER A CA 1
ATOM 503 C C . SER A 1 70 ? -6.581 4.983 -25.166 1.00 94.44 70 SER A C 1
ATOM 505 O O . SER A 1 70 ? -6.010 3.953 -25.528 1.00 94.44 70 SER A O 1
ATOM 507 N N . ASN A 1 71 ? -6.645 5.337 -23.885 1.00 94.81 71 ASN A N 1
ATOM 508 C CA . ASN A 1 71 ? -6.230 4.421 -22.827 1.00 94.81 71 ASN A CA 1
ATOM 509 C C . ASN A 1 71 ? -7.198 3.231 -22.716 1.00 94.81 71 ASN A C 1
ATOM 511 O O . ASN A 1 71 ? -8.416 3.382 -22.840 1.00 94.81 71 ASN A O 1
ATOM 515 N N . LEU A 1 72 ? -6.644 2.045 -22.459 1.00 92.00 72 LEU A N 1
ATOM 516 C CA . LEU A 1 72 ? -7.401 0.792 -22.328 1.00 92.00 72 LEU A CA 1
ATOM 517 C C . LEU A 1 72 ? -7.847 0.512 -20.888 1.00 92.00 72 LEU A C 1
ATOM 519 O O . LEU A 1 72 ? -8.851 -0.158 -20.661 1.00 92.00 72 LEU A O 1
ATOM 523 N N . THR A 1 73 ? -7.091 1.012 -19.916 1.00 90.56 73 THR A N 1
ATOM 524 C CA . THR A 1 73 ? -7.317 0.813 -18.484 1.00 90.56 73 THR A CA 1
ATOM 525 C C . THR A 1 73 ? -7.318 2.150 -17.765 1.00 90.56 73 THR A C 1
ATOM 527 O O . THR A 1 73 ? -6.806 3.143 -18.291 1.00 90.56 73 THR A O 1
ATOM 530 N N . ALA A 1 74 ? -7.880 2.171 -16.554 1.00 91.44 74 ALA A N 1
ATOM 531 C CA . ALA A 1 74 ? -7.768 3.339 -15.698 1.00 91.44 74 ALA A CA 1
ATOM 532 C C . ALA A 1 74 ? -6.288 3.664 -15.444 1.00 91.44 74 ALA A C 1
ATOM 534 O O . ALA A 1 74 ? -5.507 2.750 -15.170 1.00 91.44 74 ALA A O 1
ATOM 535 N N . SER A 1 75 ? -5.901 4.934 -15.558 1.00 91.62 75 SER A N 1
ATOM 536 C CA . SER A 1 75 ? -4.533 5.351 -15.247 1.00 91.62 75 SER A CA 1
ATOM 537 C C . SER A 1 75 ? -4.267 5.271 -13.741 1.00 91.62 75 SER A C 1
ATOM 539 O O . SER A 1 75 ? -5.150 5.539 -12.917 1.00 91.62 75 SER A O 1
ATOM 541 N N . SER A 1 76 ? -3.050 4.896 -13.363 1.00 89.19 76 SER A N 1
ATOM 542 C CA . SER A 1 76 ? -2.657 4.718 -11.966 1.00 89.19 76 SER A CA 1
ATOM 543 C C . SER A 1 76 ? -1.135 4.780 -11.796 1.00 89.19 76 SER A C 1
ATOM 545 O O . SER A 1 76 ? -0.402 4.969 -12.766 1.00 89.19 76 SER A O 1
ATOM 547 N N . GLY A 1 77 ? -0.655 4.646 -10.555 1.00 84.62 77 GLY A N 1
ATOM 548 C CA . GLY A 1 77 ? 0.776 4.638 -10.219 1.00 84.62 77 GLY A CA 1
ATOM 549 C C . GLY A 1 77 ? 1.377 6.009 -9.886 1.00 84.62 77 GLY A C 1
ATOM 550 O O . GLY A 1 77 ? 2.512 6.084 -9.433 1.00 84.62 77 GLY A O 1
ATOM 551 N N . GLY A 1 78 ? 0.626 7.100 -10.052 1.00 88.00 78 GLY A N 1
ATOM 552 C CA . GLY A 1 78 ? 1.016 8.423 -9.570 1.00 88.00 78 GLY A CA 1
ATOM 553 C C . GLY A 1 78 ? 0.905 8.544 -8.047 1.00 88.00 78 GLY A C 1
ATOM 554 O O . GLY A 1 78 ? 0.031 7.942 -7.410 1.00 88.00 78 GLY A O 1
ATOM 555 N N . SER A 1 79 ? 1.769 9.349 -7.447 1.00 87.12 79 SER A N 1
ATOM 556 C CA . SER A 1 79 ? 1.867 9.508 -5.994 1.00 87.12 79 SER A CA 1
ATOM 557 C C . SER A 1 79 ? 2.510 10.830 -5.618 1.00 87.12 79 SER A C 1
ATOM 559 O O . SER A 1 79 ? 3.417 11.292 -6.312 1.00 87.12 79 SER A O 1
ATOM 561 N N . GLU A 1 80 ? 2.124 11.362 -4.466 1.00 89.06 80 GLU A N 1
ATOM 562 C CA . GLU A 1 80 ? 2.804 12.507 -3.870 1.00 89.06 80 GLU A CA 1
ATOM 563 C C . GLU A 1 80 ? 4.163 12.124 -3.263 1.00 89.06 80 GLU A C 1
ATOM 565 O O . GLU A 1 80 ? 4.547 10.951 -3.193 1.00 89.06 80 GLU A O 1
ATOM 570 N N . GLN A 1 81 ? 4.902 13.145 -2.830 1.00 86.81 81 GLN A N 1
ATOM 571 C CA . GLN A 1 81 ? 6.168 12.976 -2.129 1.00 86.81 81 GLN A CA 1
ATOM 572 C C . GLN A 1 81 ? 6.000 12.136 -0.847 1.00 86.81 81 GLN A C 1
ATOM 574 O O . GLN A 1 81 ? 4.978 12.208 -0.168 1.00 86.81 81 GLN A O 1
ATOM 579 N N . GLU A 1 82 ? 7.025 11.340 -0.521 1.00 87.69 82 GLU A N 1
ATOM 580 C CA . GLU A 1 82 ? 7.098 10.555 0.719 1.00 87.69 82 GLU A CA 1
ATOM 581 C C . GLU A 1 82 ? 6.951 11.456 1.961 1.00 87.69 82 GLU A C 1
ATOM 583 O O . GLU A 1 82 ? 7.563 12.522 2.023 1.00 87.69 82 GLU A O 1
ATOM 588 N N . ASP A 1 83 ? 6.168 11.010 2.950 1.00 89.44 83 ASP A N 1
ATOM 589 C CA . ASP A 1 83 ? 6.000 11.703 4.232 1.00 89.44 83 ASP A CA 1
ATOM 590 C C . ASP A 1 83 ? 7.119 11.386 5.251 1.00 89.44 83 ASP A C 1
ATOM 592 O O . ASP A 1 83 ? 7.923 10.463 5.083 1.00 89.44 83 ASP A O 1
ATOM 596 N N . ASP A 1 84 ? 7.168 12.160 6.340 1.00 92.31 84 ASP A N 1
ATOM 597 C CA . ASP A 1 84 ? 8.201 12.046 7.380 1.00 92.31 84 ASP A CA 1
ATOM 598 C C . ASP A 1 84 ? 8.194 10.690 8.106 1.00 92.31 84 ASP A C 1
ATOM 600 O O . ASP A 1 84 ? 9.247 10.193 8.525 1.00 92.31 84 ASP A O 1
ATOM 604 N N . ASP A 1 85 ? 7.020 10.085 8.289 1.00 88.44 85 ASP A N 1
ATOM 605 C CA . ASP A 1 85 ? 6.886 8.814 8.999 1.00 88.44 85 ASP A CA 1
ATOM 606 C C . ASP A 1 85 ? 7.423 7.662 8.149 1.00 88.44 85 ASP A C 1
ATOM 608 O O . ASP A 1 85 ? 8.168 6.807 8.646 1.00 88.44 85 ASP A O 1
ATOM 612 N N . ARG A 1 86 ? 7.129 7.689 6.850 1.00 88.12 86 ARG A N 1
ATOM 613 C CA . ARG A 1 86 ? 7.640 6.742 5.867 1.00 88.12 86 ARG A CA 1
ATOM 614 C C . ARG A 1 86 ? 9.141 6.917 5.650 1.00 88.12 86 ARG A C 1
ATOM 616 O O . ARG A 1 86 ? 9.870 5.921 5.663 1.00 88.12 86 ARG A O 1
ATOM 623 N N . LEU A 1 87 ? 9.632 8.157 5.603 1.00 90.94 87 LEU A N 1
ATOM 624 C CA . LEU A 1 87 ? 11.066 8.454 5.588 1.00 90.94 87 LEU A CA 1
ATOM 625 C C . LEU A 1 87 ? 11.779 7.858 6.814 1.00 90.94 87 LEU A C 1
ATOM 627 O O . LEU A 1 87 ? 12.833 7.227 6.683 1.00 90.94 87 LEU A O 1
ATOM 631 N N . ARG A 1 88 ? 11.200 8.010 8.012 1.00 92.31 88 ARG A N 1
ATOM 632 C CA . ARG A 1 88 ? 11.761 7.454 9.253 1.00 92.31 88 ARG A CA 1
ATOM 633 C C . ARG A 1 88 ? 11.823 5.930 9.216 1.00 92.31 88 ARG A C 1
ATOM 635 O O . ARG A 1 88 ? 12.838 5.347 9.604 1.00 92.31 88 ARG A O 1
ATOM 642 N N . GLU A 1 89 ? 10.764 5.287 8.738 1.00 88.31 89 GLU A N 1
ATOM 643 C CA . GLU A 1 89 ? 10.713 3.831 8.613 1.00 88.31 89 GLU A CA 1
ATOM 644 C C . GLU A 1 89 ? 11.734 3.313 7.593 1.00 88.31 89 GLU A C 1
ATOM 646 O O . GLU A 1 89 ? 12.435 2.335 7.863 1.00 88.31 89 GLU A O 1
ATOM 651 N N . ARG A 1 90 ? 11.898 4.004 6.460 1.00 92.38 90 ARG A N 1
ATOM 652 C CA . ARG A 1 90 ? 12.908 3.663 5.453 1.00 92.38 90 ARG A CA 1
ATOM 653 C C . ARG A 1 90 ? 14.323 3.724 6.022 1.00 92.38 90 ARG A C 1
A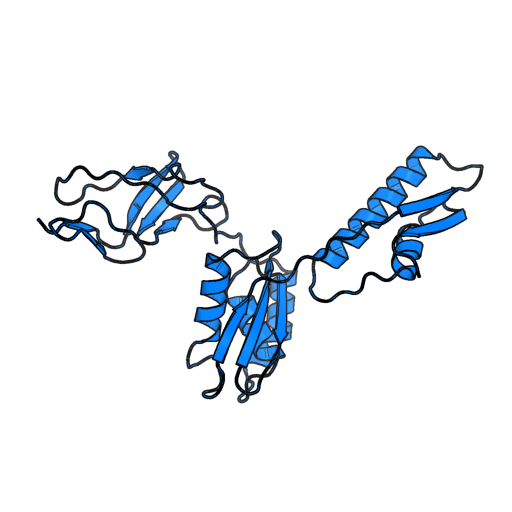TOM 655 O O . ARG A 1 90 ? 15.105 2.806 5.785 1.00 92.38 90 ARG A O 1
ATOM 662 N N . ILE A 1 91 ? 14.645 4.749 6.814 1.00 92.25 91 ILE A N 1
ATOM 663 C CA . ILE A 1 91 ? 15.942 4.853 7.503 1.00 92.25 91 ILE A CA 1
ATOM 664 C C . ILE A 1 91 ? 16.137 3.682 8.476 1.00 92.25 91 ILE A C 1
ATOM 666 O O . ILE A 1 91 ? 17.217 3.094 8.515 1.00 92.25 91 ILE A O 1
ATOM 670 N N . ARG A 1 92 ? 15.097 3.310 9.233 1.00 89.69 92 ARG A N 1
ATOM 671 C CA . ARG A 1 92 ? 15.151 2.184 10.178 1.00 89.69 92 ARG A CA 1
ATOM 672 C C . ARG A 1 92 ? 15.392 0.843 9.482 1.00 89.69 92 ARG A C 1
ATOM 674 O O . ARG A 1 92 ? 16.106 0.007 10.026 1.00 89.69 92 ARG A O 1
ATOM 681 N N . LEU A 1 93 ? 14.799 0.641 8.307 1.00 88.00 93 LEU A N 1
ATOM 682 C CA . LEU A 1 93 ? 14.929 -0.587 7.518 1.00 88.00 93 LEU A CA 1
ATOM 683 C C . LEU A 1 93 ? 16.192 -0.629 6.651 1.00 88.00 93 LEU A C 1
ATOM 685 O O . LEU A 1 93 ? 16.595 -1.713 6.247 1.00 88.00 93 LEU A O 1
ATOM 689 N N . ALA A 1 94 ? 16.831 0.510 6.375 1.00 89.62 94 ALA A N 1
ATOM 690 C CA . ALA A 1 94 ? 18.004 0.588 5.504 1.00 89.62 94 ALA A CA 1
ATOM 691 C C . ALA A 1 94 ? 19.128 -0.417 5.838 1.00 89.62 94 ALA A C 1
ATOM 693 O O . ALA A 1 94 ? 19.702 -0.968 4.896 1.00 89.62 94 ALA A O 1
ATOM 694 N N . PRO A 1 95 ? 19.433 -0.739 7.114 1.00 88.44 95 PRO A N 1
ATOM 695 C CA . PRO A 1 95 ? 20.429 -1.759 7.436 1.00 88.44 95 PRO A CA 1
ATOM 696 C C . PRO A 1 95 ? 20.114 -3.156 6.879 1.00 88.44 95 PRO A C 1
ATOM 698 O O . PRO A 1 95 ? 21.041 -3.909 6.588 1.00 88.44 95 PRO A O 1
ATOM 701 N N . GLU A 1 96 ? 18.837 -3.500 6.681 1.00 87.19 96 GLU A N 1
ATOM 702 C CA . GLU A 1 96 ? 18.439 -4.792 6.102 1.00 87.19 96 GLU A CA 1
ATOM 703 C C . GLU A 1 96 ? 18.907 -4.945 4.650 1.00 87.19 96 GLU A C 1
ATOM 705 O O . GLU A 1 96 ? 19.122 -6.064 4.196 1.00 87.19 96 GLU A O 1
ATOM 710 N N . SER A 1 97 ? 19.133 -3.840 3.931 1.00 83.69 97 SER A N 1
ATOM 711 C CA . SER A 1 97 ? 19.622 -3.868 2.544 1.00 83.69 97 SER A CA 1
ATOM 712 C C . SER A 1 97 ? 21.029 -4.442 2.382 1.00 83.69 97 SER A C 1
ATOM 714 O O . SER A 1 97 ? 21.389 -4.880 1.296 1.00 83.69 97 SER A O 1
ATOM 716 N N . PHE A 1 98 ? 21.824 -4.479 3.454 1.00 82.50 98 PHE A N 1
ATOM 717 C CA . PHE A 1 98 ? 23.192 -5.004 3.423 1.00 82.50 98 PHE A CA 1
ATOM 718 C C . PHE A 1 98 ? 23.260 -6.523 3.622 1.00 82.50 98 PHE A C 1
ATOM 720 O O . PHE A 1 98 ? 24.348 -7.080 3.780 1.00 82.50 98 PHE A O 1
ATOM 727 N N . THR A 1 99 ? 22.117 -7.214 3.666 1.00 76.62 99 THR A N 1
ATOM 728 C CA . THR A 1 99 ? 22.117 -8.671 3.771 1.00 76.62 99 THR A CA 1
ATOM 729 C C . THR A 1 99 ? 22.549 -9.323 2.462 1.00 76.62 99 THR A C 1
ATOM 731 O O . THR A 1 99 ? 22.068 -8.993 1.384 1.00 76.62 99 THR A O 1
ATOM 734 N N . ASN A 1 100 ? 23.413 -10.329 2.566 1.00 70.19 100 ASN A N 1
ATOM 735 C CA . ASN A 1 100 ? 23.892 -11.084 1.407 1.00 70.19 100 ASN A CA 1
ATOM 736 C C . ASN A 1 100 ? 22.967 -12.257 1.034 1.00 70.19 100 ASN A C 1
ATOM 738 O O . ASN A 1 100 ? 23.141 -12.867 -0.016 1.00 70.19 100 ASN A O 1
ATOM 742 N N . ALA A 1 101 ? 22.024 -12.617 1.912 1.00 72.38 101 ALA A N 1
ATOM 743 C CA . ALA A 1 101 ? 21.252 -13.861 1.822 1.00 72.38 101 ALA A CA 1
ATOM 744 C C . ALA A 1 101 ? 19.732 -13.647 1.690 1.00 72.38 101 ALA A C 1
ATOM 746 O O . ALA A 1 101 ? 18.974 -14.578 1.943 1.00 72.38 101 ALA A O 1
ATOM 747 N N . GLY A 1 102 ? 19.278 -12.436 1.337 1.00 81.25 102 GLY A N 1
ATOM 748 C CA . GLY A 1 102 ? 17.859 -12.150 1.075 1.00 81.25 102 GLY A CA 1
ATOM 749 C C . GLY A 1 102 ? 16.942 -12.404 2.274 1.00 81.25 102 GLY A C 1
ATOM 750 O O . GLY A 1 102 ? 16.026 -13.223 2.214 1.00 81.25 102 GLY A O 1
ATOM 751 N N . SER A 1 103 ? 17.182 -11.713 3.395 1.00 90.75 103 SER A N 1
ATOM 752 C CA . SER A 1 103 ? 16.303 -11.800 4.570 1.00 90.75 103 SER A CA 1
ATOM 753 C C . SER A 1 103 ? 14.884 -11.303 4.245 1.00 90.75 103 SER A C 1
ATOM 755 O O . SER A 1 103 ? 14.664 -10.517 3.320 1.00 90.75 103 SER A O 1
ATOM 757 N N . ARG A 1 104 ? 13.900 -11.687 5.071 1.00 92.62 104 ARG A N 1
ATOM 758 C CA . ARG A 1 104 ? 12.544 -11.109 4.991 1.00 92.62 104 ARG A CA 1
ATOM 759 C C . ARG A 1 104 ? 12.566 -9.582 5.115 1.00 92.62 104 ARG A C 1
ATOM 761 O O . ARG A 1 104 ? 11.796 -8.911 4.437 1.00 92.62 104 ARG A O 1
ATOM 768 N N . GLY A 1 105 ? 13.442 -9.046 5.968 1.00 91.62 105 GLY A N 1
ATOM 769 C CA . GLY A 1 105 ? 13.608 -7.607 6.162 1.00 91.62 105 GLY A CA 1
ATOM 770 C C . GLY A 1 105 ? 14.138 -6.902 4.914 1.00 91.62 105 GLY A C 1
ATOM 771 O O . GLY A 1 105 ? 13.626 -5.843 4.562 1.00 91.62 105 GLY A O 1
ATOM 772 N N . ALA A 1 106 ? 15.075 -7.518 4.192 1.00 93.00 106 ALA A N 1
ATOM 773 C CA . ALA A 1 106 ? 15.630 -6.955 2.965 1.00 93.00 106 ALA A CA 1
ATOM 774 C C . ALA A 1 106 ? 14.603 -6.896 1.843 1.00 93.00 106 ALA A C 1
ATOM 776 O O . ALA A 1 106 ? 14.391 -5.842 1.251 1.00 93.00 106 ALA A O 1
ATOM 777 N N . TYR A 1 107 ? 13.889 -7.996 1.608 1.00 95.25 107 TYR A N 1
ATOM 778 C CA . TYR A 1 107 ? 12.805 -8.006 0.633 1.00 95.25 107 TYR A CA 1
ATOM 779 C C . TYR A 1 107 ? 11.712 -6.997 0.973 1.00 95.25 107 TYR A C 1
ATOM 781 O O . TYR A 1 107 ? 11.242 -6.289 0.086 1.00 95.25 107 TYR A O 1
ATOM 789 N N . ARG A 1 108 ? 11.356 -6.865 2.259 1.00 95.31 108 ARG A N 1
ATOM 790 C CA . ARG A 1 108 ? 10.428 -5.823 2.708 1.00 95.31 108 ARG A CA 1
ATOM 791 C C . ARG A 1 108 ? 10.978 -4.429 2.396 1.00 95.31 108 ARG A C 1
ATOM 793 O O . ARG A 1 108 ? 10.253 -3.615 1.843 1.00 95.31 108 ARG A O 1
ATOM 800 N N . PHE A 1 109 ? 12.245 -4.154 2.703 1.00 93.88 109 PHE A N 1
ATOM 801 C CA . PHE A 1 109 ? 12.887 -2.866 2.425 1.00 93.88 109 PHE A CA 1
ATOM 802 C C . PHE A 1 109 ? 12.907 -2.517 0.930 1.00 93.88 109 PHE A C 1
ATOM 804 O O . PHE A 1 109 ? 12.565 -1.396 0.554 1.00 93.88 109 PHE A O 1
ATOM 811 N N . HIS A 1 110 ? 13.287 -3.462 0.069 1.00 94.62 110 HIS A N 1
ATOM 812 C CA . HIS A 1 110 ? 13.311 -3.242 -1.376 1.00 94.62 110 HIS A CA 1
ATOM 813 C C . HIS A 1 110 ? 11.898 -3.062 -1.939 1.00 94.62 110 HIS A C 1
ATOM 815 O O . HIS A 1 110 ? 11.656 -2.116 -2.682 1.00 94.62 110 HIS A O 1
ATOM 821 N N . ALA A 1 111 ? 10.938 -3.886 -1.516 1.00 95.94 111 ALA A N 1
ATOM 822 C CA . ALA A 1 111 ? 9.554 -3.769 -1.964 1.00 95.94 111 ALA A CA 1
ATOM 823 C C . ALA A 1 111 ? 8.911 -2.438 -1.539 1.00 95.94 111 ALA A C 1
ATOM 825 O O . ALA A 1 111 ? 8.223 -1.811 -2.337 1.00 95.94 111 ALA A O 1
ATOM 826 N N . MET A 1 112 ? 9.183 -1.958 -0.319 1.00 94.62 112 MET A N 1
ATOM 827 C CA . MET A 1 112 ? 8.708 -0.652 0.166 1.00 94.62 112 MET A CA 1
ATOM 828 C C . MET A 1 112 ? 9.254 0.530 -0.653 1.00 94.62 112 MET A C 1
ATOM 830 O O . MET A 1 112 ? 8.618 1.582 -0.690 1.00 94.62 112 MET A O 1
ATOM 834 N N . GLN A 1 113 ? 10.420 0.383 -1.294 1.00 92.44 113 GLN A N 1
ATOM 835 C CA . GLN A 1 113 ? 11.022 1.420 -2.142 1.00 92.44 113 GLN A CA 1
ATOM 836 C C . GLN A 1 113 ? 10.505 1.414 -3.576 1.00 92.44 113 GLN A C 1
ATOM 838 O O . GLN A 1 113 ? 10.611 2.439 -4.244 1.00 92.44 113 GLN A O 1
ATOM 843 N N . ALA A 1 114 ? 9.942 0.297 -4.036 1.00 93.56 114 ALA A N 1
ATOM 844 C CA . ALA A 1 114 ? 9.459 0.178 -5.403 1.00 93.56 114 ALA A CA 1
ATOM 845 C C . ALA A 1 114 ? 8.368 1.209 -5.719 1.00 93.56 114 ALA A C 1
ATOM 847 O O . ALA A 1 114 ? 8.318 1.711 -6.835 1.00 93.56 114 ALA A O 1
ATOM 848 N N . HIS A 1 115 ? 7.512 1.554 -4.747 1.00 92.69 115 HIS A N 1
ATOM 849 C CA . HIS A 1 115 ? 6.463 2.545 -4.958 1.00 92.69 115 HIS A CA 1
ATOM 850 C C . HIS A 1 115 ? 6.134 3.357 -3.691 1.00 92.69 115 HIS A C 1
ATOM 852 O O . HIS A 1 115 ? 5.955 2.780 -2.614 1.00 92.69 115 HIS A O 1
ATOM 858 N N . PRO A 1 116 ? 5.974 4.690 -3.799 1.00 89.44 116 PRO A N 1
ATOM 859 C CA . PRO A 1 116 ? 5.738 5.585 -2.668 1.00 89.44 116 PRO A CA 1
ATOM 860 C C . PRO A 1 116 ? 4.451 5.353 -1.867 1.00 89.44 116 PRO A C 1
ATOM 862 O O . PRO A 1 116 ? 4.438 5.500 -0.651 1.00 89.44 116 PRO A O 1
ATOM 865 N N . ASN A 1 117 ? 3.373 4.925 -2.520 1.00 91.25 117 ASN A N 1
ATOM 866 C CA . ASN A 1 117 ? 2.126 4.606 -1.817 1.00 91.25 117 ASN A CA 1
ATOM 867 C C . ASN A 1 117 ? 2.178 3.292 -1.019 1.00 91.25 117 ASN A C 1
ATOM 869 O O . ASN A 1 117 ? 1.198 2.986 -0.349 1.00 91.25 117 ASN A O 1
ATOM 873 N N . ILE A 1 118 ? 3.255 2.497 -1.086 1.00 94.50 118 ILE A N 1
ATOM 874 C CA . ILE A 1 118 ? 3.353 1.256 -0.306 1.00 94.50 118 ILE A CA 1
ATOM 875 C C . ILE A 1 118 ? 3.595 1.602 1.167 1.00 94.50 118 ILE A C 1
ATOM 877 O O . ILE A 1 118 ? 4.596 2.238 1.513 1.00 94.50 118 ILE A O 1
ATOM 881 N N . VAL A 1 119 ? 2.674 1.151 2.022 1.00 93.75 119 VAL A N 1
ATOM 882 C CA . VAL A 1 119 ? 2.695 1.369 3.479 1.00 93.75 119 VAL A CA 1
ATOM 883 C C . VAL A 1 119 ? 3.136 0.133 4.255 1.00 93.75 119 VAL A C 1
ATOM 885 O O . VAL A 1 119 ? 3.696 0.255 5.343 1.00 93.75 119 VAL A O 1
ATOM 888 N N . ASP A 1 120 ? 2.926 -1.060 3.699 1.00 95.12 120 ASP A N 1
ATOM 889 C CA . ASP A 1 120 ? 3.393 -2.308 4.291 1.00 95.12 120 ASP A CA 1
ATOM 890 C C . ASP A 1 120 ? 3.614 -3.380 3.221 1.00 95.12 120 ASP A C 1
ATOM 892 O O . ASP A 1 120 ? 3.001 -3.349 2.155 1.00 95.12 120 ASP A O 1
ATOM 896 N N . VAL A 1 121 ? 4.479 -4.351 3.509 1.00 97.00 121 VAL A N 1
ATOM 897 C CA . VAL A 1 121 ? 4.716 -5.510 2.642 1.00 97.00 121 VAL A CA 1
ATOM 898 C C . VAL A 1 121 ? 4.891 -6.746 3.507 1.00 97.00 121 VAL A C 1
ATOM 900 O O . VAL A 1 121 ? 5.810 -6.816 4.329 1.00 97.00 121 VAL A O 1
ATOM 903 N N . ALA A 1 122 ? 4.046 -7.751 3.285 1.00 96.94 122 ALA A N 1
ATOM 904 C CA . ALA A 1 122 ? 4.270 -9.075 3.845 1.00 96.94 122 ALA A CA 1
ATOM 905 C C . ALA A 1 122 ? 5.163 -9.892 2.903 1.00 96.94 122 ALA A C 1
ATOM 907 O O . ALA A 1 122 ? 4.916 -9.965 1.701 1.00 96.94 122 ALA A O 1
ATOM 908 N N . VAL A 1 123 ? 6.194 -10.520 3.466 1.00 96.62 123 VAL A N 1
ATOM 909 C CA . VAL A 1 123 ? 7.144 -11.365 2.733 1.00 96.62 123 VAL A CA 1
ATOM 910 C C . VAL A 1 123 ? 6.972 -12.796 3.203 1.00 96.62 123 VAL A C 1
ATOM 912 O O . VAL A 1 123 ? 7.186 -13.082 4.384 1.00 96.62 123 VAL A O 1
ATOM 915 N N . LEU A 1 124 ? 6.611 -13.700 2.296 1.00 96.00 124 LEU A N 1
ATOM 916 C CA . LEU A 1 124 ? 6.442 -15.126 2.565 1.00 96.00 124 LEU A CA 1
ATOM 917 C C . LEU A 1 124 ? 7.324 -15.955 1.630 1.00 96.00 124 LEU A C 1
ATOM 919 O O . LEU A 1 124 ? 7.619 -15.554 0.513 1.00 96.00 124 LEU A O 1
ATOM 923 N N . SER A 1 125 ? 7.723 -17.140 2.085 1.00 94.62 125 SER A N 1
ATOM 924 C CA . SER A 1 125 ? 8.411 -18.128 1.252 1.00 94.62 125 SER A CA 1
ATOM 925 C C . SER A 1 125 ? 7.656 -19.449 1.382 1.00 94.62 125 SER A C 1
ATOM 927 O O . SER A 1 125 ? 7.908 -20.203 2.323 1.00 94.62 125 SER A O 1
ATOM 929 N N . PRO A 1 126 ? 6.633 -19.687 0.536 1.00 92.62 126 PRO A N 1
ATOM 930 C CA . PRO A 1 126 ? 5.807 -20.890 0.640 1.00 92.62 126 PRO A CA 1
ATOM 931 C C . PRO A 1 126 ? 6.579 -22.158 0.253 1.00 92.62 126 PRO A C 1
ATOM 933 O O . PRO A 1 126 ? 6.253 -23.246 0.719 1.00 92.62 126 PRO A O 1
ATOM 936 N N . VAL A 1 127 ? 7.598 -22.018 -0.598 1.00 94.12 127 VAL A N 1
ATOM 937 C CA . VAL A 1 127 ? 8.458 -23.100 -1.084 1.00 94.12 127 VAL A CA 1
ATOM 938 C C . VAL A 1 127 ? 9.895 -22.564 -1.149 1.00 94.12 127 VAL A C 1
ATOM 940 O O . VAL A 1 127 ? 10.064 -21.386 -1.483 1.00 94.12 127 VAL A O 1
ATOM 943 N N . PRO A 1 128 ? 10.931 -23.377 -0.852 1.00 91.94 128 PRO A N 1
ATOM 944 C CA . PRO A 1 128 ? 12.323 -22.936 -0.934 1.00 91.94 128 PRO A CA 1
ATOM 945 C C . PRO A 1 128 ? 12.672 -22.285 -2.278 1.00 91.94 128 PRO A C 1
ATOM 947 O O . PRO A 1 128 ? 12.263 -22.769 -3.332 1.00 91.94 128 PRO A O 1
ATOM 950 N N . GLY A 1 129 ? 13.422 -21.181 -2.229 1.00 91.56 129 GLY A N 1
ATOM 951 C CA . GLY A 1 129 ? 13.814 -20.414 -3.416 1.00 91.56 129 GLY A CA 1
ATOM 952 C C . GLY A 1 129 ? 12.677 -19.611 -4.059 1.00 91.56 129 GLY A C 1
ATOM 953 O O . GLY A 1 129 ? 12.858 -19.074 -5.143 1.00 91.56 129 GLY A O 1
ATOM 954 N N . THR A 1 130 ? 11.497 -19.516 -3.437 1.00 95.38 130 THR A N 1
ATOM 955 C CA . THR A 1 130 ? 10.418 -18.613 -3.875 1.00 95.38 130 THR A CA 1
ATOM 956 C C . THR A 1 130 ? 10.125 -17.580 -2.797 1.00 95.38 130 THR A C 1
ATOM 958 O O . THR A 1 130 ? 9.985 -17.934 -1.623 1.00 95.38 130 THR A O 1
ATOM 961 N N . VAL A 1 131 ? 9.986 -16.321 -3.202 1.00 96.88 131 VAL A N 1
ATOM 962 C CA . VAL A 1 131 ? 9.650 -15.192 -2.332 1.00 96.88 131 VAL A CA 1
ATOM 963 C C . VAL A 1 131 ? 8.389 -14.524 -2.866 1.00 96.88 131 VAL A C 1
ATOM 965 O O . VAL A 1 131 ? 8.406 -13.890 -3.916 1.00 96.88 131 VAL A O 1
ATOM 968 N N . ASP A 1 132 ? 7.291 -14.676 -2.135 1.00 97.94 132 ASP A N 1
ATOM 969 C CA . ASP A 1 132 ? 6.040 -13.983 -2.414 1.00 97.94 132 ASP A CA 1
ATOM 970 C C . ASP A 1 132 ? 5.989 -12.673 -1.611 1.00 97.94 132 ASP A C 1
ATOM 972 O O . ASP A 1 132 ? 6.098 -12.676 -0.378 1.00 97.94 132 ASP A O 1
ATOM 976 N N . LEU A 1 133 ? 5.783 -11.565 -2.316 1.00 98.12 133 LEU A N 1
ATOM 977 C CA . LEU A 1 133 ? 5.625 -10.219 -1.776 1.00 98.12 133 LEU A CA 1
ATOM 978 C C . LEU A 1 133 ? 4.163 -9.798 -1.882 1.00 98.12 133 LEU A C 1
ATOM 980 O O . LEU A 1 133 ? 3.581 -9.840 -2.963 1.00 98.12 133 LEU A O 1
ATOM 984 N N . TYR A 1 134 ? 3.586 -9.348 -0.773 1.00 97.94 134 TYR A N 1
ATOM 985 C CA . TYR A 1 134 ? 2.214 -8.847 -0.716 1.00 97.94 134 TYR A CA 1
ATOM 986 C C . TYR A 1 134 ? 2.236 -7.377 -0.293 1.00 97.94 134 TYR A C 1
ATOM 988 O O . TYR A 1 134 ? 2.238 -7.108 0.910 1.00 97.94 134 TYR A O 1
ATOM 996 N N . PRO A 1 135 ? 2.325 -6.423 -1.238 1.00 97.31 135 PRO A N 1
ATOM 997 C CA . PRO A 1 135 ? 2.336 -5.002 -0.917 1.00 97.31 135 PRO A CA 1
ATOM 998 C C . PRO A 1 135 ? 0.929 -4.487 -0.588 1.00 97.31 135 PRO A C 1
ATOM 1000 O O . PRO A 1 135 ? -0.047 -4.848 -1.242 1.00 97.31 135 PRO A O 1
ATOM 1003 N N . LEU A 1 136 ? 0.835 -3.618 0.416 1.00 96.38 136 LEU A N 1
ATOM 1004 C CA . LEU A 1 136 ? -0.355 -2.862 0.800 1.00 96.38 136 LEU A CA 1
ATOM 1005 C C . LEU A 1 136 ? -0.112 -1.381 0.517 1.00 96.38 136 LEU A C 1
ATOM 1007 O O . LEU A 1 136 ? 0.938 -0.848 0.883 1.00 96.38 136 LEU A O 1
ATOM 1011 N N . LEU A 1 137 ? -1.084 -0.716 -0.107 1.00 93.81 137 LEU A N 1
ATOM 1012 C CA . LEU A 1 137 ? -1.019 0.712 -0.399 1.00 93.81 137 LEU A CA 1
ATOM 1013 C C . LEU A 1 137 ? -1.784 1.532 0.639 1.00 93.81 137 LEU A C 1
ATOM 1015 O O . LEU A 1 137 ? -2.752 1.058 1.231 1.00 93.81 137 LEU A O 1
ATOM 1019 N N . SER A 1 138 ? -1.412 2.803 0.790 1.00 90.38 138 SER A N 1
ATOM 1020 C CA . SER A 1 138 ? -2.181 3.793 1.560 1.00 90.38 138 SER A CA 1
ATOM 1021 C C . SER A 1 138 ? -3.614 3.958 1.038 1.00 90.38 138 SER A C 1
ATOM 1023 O O . SER A 1 138 ? -4.524 4.272 1.800 1.00 90.38 138 SER A O 1
ATOM 1025 N N . THR A 1 139 ? -3.825 3.698 -0.254 1.00 86.38 139 THR A N 1
ATOM 1026 C CA . THR A 1 139 ? -5.127 3.727 -0.934 1.00 86.38 139 THR A CA 1
ATOM 1027 C C . THR A 1 139 ? -5.855 2.376 -0.931 1.00 86.38 139 THR A C 1
ATOM 1029 O O . THR A 1 139 ? -6.962 2.282 -1.461 1.00 86.38 139 THR A O 1
ATOM 1032 N N . GLY A 1 140 ? -5.272 1.328 -0.332 1.00 89.81 140 GLY A N 1
ATOM 1033 C CA . GLY A 1 140 ? -5.846 -0.016 -0.259 1.00 89.81 140 GLY A CA 1
ATOM 1034 C C . GLY A 1 140 ? -5.035 -1.070 -1.015 1.00 89.81 140 GLY A C 1
ATOM 1035 O O . GLY A 1 140 ? -3.827 -1.201 -0.827 1.00 89.81 140 GLY A O 1
ATOM 1036 N N . LEU A 1 141 ? -5.710 -1.893 -1.822 1.00 92.56 141 LEU A N 1
ATOM 1037 C CA . LEU A 1 141 ? -5.058 -2.991 -2.541 1.00 92.56 141 LEU A CA 1
ATOM 1038 C C . LEU A 1 141 ? -4.264 -2.478 -3.757 1.00 92.56 141 LEU A C 1
ATOM 1040 O O . LEU A 1 141 ? -4.724 -1.555 -4.430 1.00 92.56 141 LEU A O 1
ATOM 1044 N N . PRO A 1 142 ? -3.104 -3.085 -4.065 1.00 93.19 142 PRO A N 1
ATOM 1045 C CA . PRO A 1 142 ? -2.319 -2.744 -5.241 1.00 93.19 142 PRO A CA 1
ATOM 1046 C C . PRO A 1 142 ? -3.012 -3.203 -6.525 1.00 93.19 142 PRO A C 1
ATOM 1048 O O . PRO A 1 142 ? -3.625 -4.274 -6.574 1.00 93.19 142 PRO A O 1
ATOM 1051 N N . ASP A 1 143 ? -2.864 -2.405 -7.578 1.00 90.19 143 ASP A N 1
ATOM 1052 C CA . ASP A 1 143 ? -3.230 -2.792 -8.936 1.00 90.19 143 ASP A CA 1
ATOM 1053 C C . ASP A 1 143 ? -2.090 -3.555 -9.638 1.00 90.19 143 ASP A C 1
ATOM 1055 O O . ASP A 1 143 ? -0.998 -3.746 -9.095 1.00 90.19 143 ASP A O 1
ATOM 1059 N N . GLY A 1 144 ? -2.342 -4.005 -10.870 1.00 89.12 144 GLY A N 1
ATOM 1060 C CA . GLY A 1 144 ? -1.352 -4.747 -11.655 1.00 89.12 144 GLY A CA 1
ATOM 1061 C C . GLY A 1 144 ? -0.091 -3.944 -11.993 1.00 89.12 144 GLY A C 1
ATOM 1062 O O . GLY A 1 144 ? 0.984 -4.534 -12.108 1.00 89.12 144 GLY A O 1
ATOM 1063 N N . GLY A 1 145 ? -0.196 -2.616 -12.111 1.00 87.94 145 GLY A N 1
ATOM 1064 C CA . GLY A 1 145 ? 0.943 -1.745 -12.395 1.00 87.94 145 GLY A CA 1
ATOM 1065 C C . GLY A 1 145 ? 1.918 -1.719 -11.224 1.00 87.94 145 GLY A C 1
ATOM 1066 O O . GLY A 1 145 ? 3.104 -2.003 -11.392 1.00 87.94 145 GLY A O 1
ATOM 1067 N N . VAL A 1 146 ? 1.405 -1.491 -10.012 1.00 91.50 146 VAL A N 1
ATOM 1068 C CA . VAL A 1 146 ? 2.227 -1.484 -8.796 1.00 91.50 146 VAL A CA 1
ATOM 1069 C C . VAL A 1 146 ? 2.804 -2.870 -8.502 1.00 91.50 146 VAL A C 1
ATOM 1071 O O . VAL A 1 146 ? 3.967 -2.973 -8.115 1.00 91.50 146 VAL A O 1
ATOM 1074 N N . LEU A 1 147 ? 2.047 -3.949 -8.728 1.00 95.62 147 LEU A N 1
ATOM 1075 C CA . LEU A 1 147 ? 2.573 -5.313 -8.580 1.00 95.62 147 LEU A CA 1
ATOM 1076 C C . LEU A 1 147 ? 3.742 -5.581 -9.535 1.00 95.62 147 LEU A C 1
ATOM 1078 O O . LEU A 1 147 ? 4.768 -6.103 -9.106 1.00 95.62 147 LEU A O 1
ATOM 1082 N N . THR A 1 148 ? 3.624 -5.168 -10.798 1.00 94.06 148 THR A N 1
ATOM 1083 C CA . THR A 1 148 ? 4.697 -5.309 -11.795 1.00 94.06 148 THR A CA 1
ATOM 1084 C C . THR A 1 148 ? 5.932 -4.493 -11.408 1.00 94.06 148 THR A C 1
ATOM 1086 O O . THR A 1 148 ? 7.064 -4.958 -11.555 1.00 94.06 148 THR A O 1
ATOM 1089 N N . LEU A 1 149 ? 5.737 -3.294 -10.854 1.00 93.31 149 LEU A N 1
ATOM 1090 C CA . LEU A 1 149 ? 6.830 -2.449 -10.378 1.00 93.31 149 LEU A CA 1
ATOM 1091 C C . LEU A 1 149 ? 7.562 -3.081 -9.185 1.00 93.31 149 LEU A C 1
ATOM 1093 O O . LEU A 1 149 ? 8.787 -3.148 -9.181 1.00 93.31 149 LEU A O 1
ATOM 1097 N N . VAL A 1 150 ? 6.822 -3.610 -8.207 1.00 96.88 150 VAL A N 1
ATOM 1098 C CA . VAL A 1 150 ? 7.398 -4.323 -7.053 1.00 96.88 150 VAL A CA 1
ATOM 1099 C C . VAL A 1 150 ? 8.141 -5.579 -7.500 1.00 96.88 150 VAL A C 1
ATOM 1101 O O . VAL A 1 150 ? 9.269 -5.810 -7.069 1.00 96.88 150 VAL A O 1
ATOM 1104 N N . GLU A 1 151 ? 7.534 -6.386 -8.372 1.00 97.31 151 GLU A N 1
ATOM 1105 C CA . GLU A 1 151 ? 8.150 -7.614 -8.871 1.00 97.31 151 GLU A CA 1
ATOM 1106 C C . GLU A 1 151 ? 9.426 -7.324 -9.658 1.00 97.31 151 GLU A C 1
ATOM 1108 O O . GLU A 1 151 ? 10.447 -7.955 -9.394 1.00 97.31 151 GLU A O 1
ATOM 1113 N N . SER A 1 152 ? 9.403 -6.353 -10.574 1.00 94.88 152 SER A N 1
ATOM 1114 C CA . SER A 1 152 ? 10.576 -5.998 -11.380 1.00 94.88 152 SER A CA 1
ATOM 1115 C C . SER A 1 152 ? 11.709 -5.432 -10.523 1.00 94.88 152 SER A C 1
ATOM 1117 O O . SER A 1 152 ? 12.841 -5.899 -10.638 1.00 94.88 152 SER A O 1
ATOM 1119 N N . PHE A 1 153 ? 11.404 -4.513 -9.600 1.00 95.00 153 PHE A N 1
ATOM 1120 C CA . PHE A 1 153 ? 12.392 -3.917 -8.701 1.00 95.00 153 PHE A CA 1
ATOM 1121 C C . PHE A 1 153 ? 13.049 -4.961 -7.791 1.00 95.00 153 PHE A C 1
ATOM 1123 O O . PHE A 1 153 ? 14.269 -4.994 -7.648 1.00 95.00 153 PHE A O 1
ATOM 1130 N N . CYS A 1 154 ? 12.255 -5.847 -7.185 1.00 95.44 154 CYS A N 1
ATOM 1131 C CA . CYS A 1 154 ? 12.782 -6.881 -6.298 1.00 95.44 154 CYS A CA 1
ATOM 1132 C C . CYS A 1 154 ? 13.421 -8.062 -7.041 1.00 95.44 154 CYS A C 1
ATOM 1134 O O . CYS A 1 154 ? 14.163 -8.819 -6.421 1.00 95.44 154 CYS A O 1
ATOM 1136 N N . SER A 1 155 ? 13.150 -8.231 -8.338 1.00 95.56 155 SER A N 1
ATOM 1137 C CA . SER A 1 155 ? 13.754 -9.287 -9.162 1.00 95.56 155 SER A CA 1
ATOM 1138 C C . SER A 1 155 ? 15.105 -8.905 -9.768 1.00 95.56 155 SER A C 1
ATOM 1140 O O . SER A 1 155 ? 15.758 -9.774 -10.360 1.00 95.56 155 SER A O 1
ATOM 1142 N N . ASP A 1 156 ? 15.524 -7.644 -9.629 1.00 93.38 156 ASP A N 1
ATOM 1143 C CA . ASP A 1 156 ? 16.805 -7.143 -10.127 1.00 93.38 156 ASP A CA 1
ATOM 1144 C C . ASP A 1 156 ? 17.980 -7.968 -9.576 1.00 93.38 156 ASP A C 1
ATOM 1146 O O . ASP A 1 156 ? 18.015 -8.333 -8.397 1.00 93.38 156 ASP A O 1
ATOM 1150 N N . GLU A 1 157 ? 18.955 -8.266 -10.438 1.00 90.81 157 GLU A N 1
ATOM 1151 C CA . GLU A 1 157 ? 20.122 -9.097 -10.113 1.00 90.81 157 GLU A CA 1
ATOM 1152 C C . GLU A 1 157 ? 20.930 -8.553 -8.925 1.00 90.81 157 GLU A C 1
ATOM 1154 O O . GLU A 1 157 ? 21.525 -9.325 -8.177 1.00 90.81 157 GLU A O 1
ATOM 1159 N N . LYS A 1 158 ? 20.935 -7.233 -8.715 1.00 89.62 158 LYS A N 1
ATOM 1160 C CA . LYS A 1 158 ? 21.629 -6.589 -7.592 1.00 89.62 158 LYS A CA 1
ATOM 1161 C C . LYS A 1 158 ? 20.799 -6.544 -6.311 1.00 89.62 158 LYS A C 1
ATOM 1163 O O . LYS A 1 158 ? 21.317 -6.104 -5.287 1.00 89.62 158 LYS A O 1
ATOM 1168 N N . VAL A 1 159 ? 19.532 -6.952 -6.365 1.00 90.75 159 VAL A N 1
ATOM 1169 C CA . VAL A 1 159 ? 18.591 -6.905 -5.239 1.00 90.75 159 VAL A CA 1
ATOM 1170 C C . VAL A 1 159 ? 18.334 -8.296 -4.667 1.00 90.75 159 VAL A C 1
ATOM 1172 O O . VAL A 1 159 ? 18.398 -8.478 -3.451 1.00 90.75 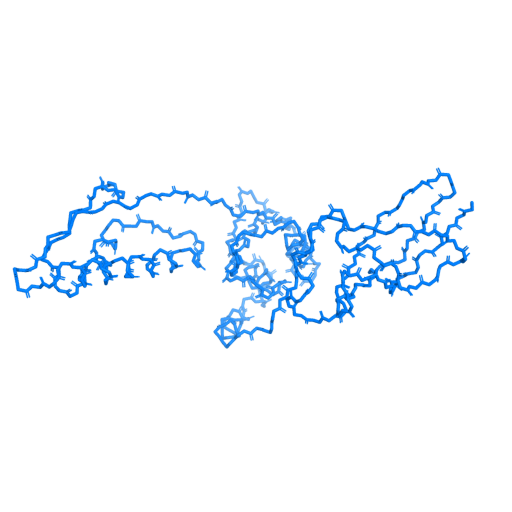159 VAL A O 1
ATOM 1175 N N . ARG A 1 160 ? 18.051 -9.291 -5.513 1.00 91.88 160 ARG A N 1
ATOM 1176 C CA . ARG A 1 160 ? 17.740 -10.649 -5.042 1.00 91.88 160 ARG A CA 1
ATOM 1177 C C . ARG A 1 160 ? 18.976 -11.552 -4.979 1.00 91.88 160 ARG A C 1
ATOM 1179 O O . ARG A 1 160 ? 19.860 -11.459 -5.829 1.00 91.88 160 ARG A O 1
ATOM 1186 N N . PRO A 1 161 ? 19.012 -12.524 -4.054 1.00 91.75 161 PRO A N 1
ATOM 1187 C CA . PRO A 1 161 ? 19.896 -13.672 -4.169 1.00 91.75 161 PRO A CA 1
ATOM 1188 C C . PRO A 1 161 ? 19.650 -14.458 -5.460 1.00 91.75 161 PRO A C 1
ATOM 1190 O O . PRO A 1 161 ? 18.525 -14.586 -5.947 1.00 91.75 161 PRO A O 1
ATOM 1193 N N . LEU A 1 162 ? 20.721 -15.066 -5.972 1.00 90.38 162 LEU A N 1
ATOM 1194 C CA . LEU A 1 162 ? 20.729 -15.776 -7.253 1.00 90.38 162 LEU A CA 1
ATOM 1195 C C . LEU A 1 162 ? 19.658 -16.877 -7.356 1.00 90.38 162 LEU A C 1
ATOM 1197 O O . LEU A 1 162 ? 19.084 -17.083 -8.426 1.00 90.38 162 LEU A O 1
ATOM 1201 N N . THR A 1 163 ? 19.397 -17.584 -6.254 1.00 91.44 163 THR A N 1
ATOM 1202 C CA . THR A 1 163 ? 18.495 -18.745 -6.196 1.00 91.44 163 THR A CA 1
ATOM 1203 C C . THR A 1 163 ? 17.025 -18.388 -6.026 1.00 91.44 163 THR A C 1
ATOM 1205 O O . THR A 1 163 ? 16.179 -19.278 -6.113 1.00 91.44 163 THR A O 1
ATOM 1208 N N . ASP A 1 164 ? 16.713 -17.122 -5.761 1.00 94.12 164 ASP A N 1
ATOM 1209 C CA . ASP A 1 164 ? 15.364 -16.722 -5.392 1.00 94.12 164 ASP A CA 1
ATOM 1210 C C . ASP A 1 164 ? 14.543 -16.336 -6.621 1.00 94.12 164 ASP A C 1
ATOM 1212 O O . ASP A 1 164 ? 14.997 -15.614 -7.508 1.00 94.12 164 ASP A O 1
ATOM 1216 N N . THR A 1 165 ? 13.299 -16.801 -6.650 1.00 95.62 165 THR A N 1
ATOM 1217 C CA . THR A 1 165 ? 12.259 -16.396 -7.595 1.00 95.62 165 THR A CA 1
ATOM 1218 C C . THR A 1 165 ? 11.272 -15.500 -6.862 1.00 95.62 165 THR A C 1
ATOM 1220 O O . THR A 1 165 ? 10.544 -15.971 -5.985 1.00 95.62 165 THR A O 1
ATOM 1223 N N . VAL A 1 166 ? 11.246 -14.218 -7.213 1.00 96.81 166 VAL A N 1
ATOM 1224 C CA . VAL A 1 166 ? 10.379 -13.219 -6.578 1.00 96.81 166 VAL A CA 1
ATOM 1225 C C . VAL A 1 166 ? 9.051 -13.125 -7.325 1.00 96.81 166 VAL A C 1
ATOM 1227 O O . VAL A 1 166 ? 9.017 -13.231 -8.547 1.00 96.81 166 VAL A O 1
ATOM 1230 N N . ARG A 1 167 ? 7.951 -12.967 -6.585 1.00 97.75 167 ARG A N 1
ATOM 1231 C CA . ARG A 1 167 ? 6.596 -12.800 -7.127 1.00 97.75 167 ARG A CA 1
ATOM 1232 C C . ARG A 1 167 ? 5.850 -11.746 -6.328 1.00 97.75 167 ARG A C 1
ATOM 1234 O O . ARG A 1 167 ? 5.772 -11.869 -5.106 1.00 97.75 167 ARG A O 1
ATOM 1241 N N . ALA A 1 168 ? 5.256 -10.759 -6.987 1.00 97.62 168 ALA A N 1
ATOM 1242 C CA . ALA A 1 168 ? 4.354 -9.820 -6.326 1.00 97.62 168 ALA A CA 1
ATOM 1243 C C . ALA A 1 168 ? 2.901 -10.300 -6.448 1.00 97.62 168 ALA A C 1
ATOM 1245 O O . ALA A 1 168 ? 2.440 -10.694 -7.518 1.00 97.62 168 ALA A O 1
ATOM 1246 N N . LYS A 1 169 ? 2.158 -10.284 -5.342 1.00 97.38 169 LYS A N 1
ATOM 1247 C CA . LYS A 1 169 ? 0.775 -10.768 -5.269 1.00 97.38 169 LYS A CA 1
ATOM 1248 C C . LYS A 1 169 ? -0.110 -9.788 -4.514 1.00 97.38 169 LYS A C 1
ATOM 1250 O O . LYS A 1 169 ? 0.317 -9.160 -3.551 1.00 97.38 169 LYS A O 1
ATOM 1255 N N . THR A 1 170 ? -1.376 -9.700 -4.906 1.00 96.38 170 THR A N 1
ATOM 1256 C CA . THR A 1 170 ? -2.361 -8.900 -4.172 1.00 96.38 170 THR A CA 1
ATOM 1257 C C . THR A 1 170 ? -2.633 -9.524 -2.794 1.00 96.38 170 THR A C 1
ATOM 1259 O O . THR A 1 170 ? -2.903 -10.728 -2.722 1.00 96.38 170 THR A O 1
ATOM 1262 N N . PRO A 1 171 ? -2.596 -8.745 -1.695 1.00 95.62 171 PRO A N 1
ATOM 1263 C CA . PRO A 1 171 ? -3.084 -9.201 -0.398 1.00 95.62 171 PRO A CA 1
ATOM 1264 C C . PRO A 1 171 ? -4.558 -9.620 -0.454 1.00 95.62 171 PRO A C 1
ATOM 1266 O O . PRO A 1 171 ? -5.359 -9.043 -1.189 1.00 95.62 171 PRO A O 1
ATOM 1269 N N . VAL A 1 172 ? -4.939 -10.596 0.368 1.00 93.00 172 VAL A N 1
ATOM 1270 C CA . VAL A 1 172 ? -6.336 -11.034 0.473 1.00 93.00 172 VAL A CA 1
ATOM 1271 C C . VAL A 1 172 ? -7.078 -10.134 1.457 1.00 93.00 172 VAL A C 1
ATOM 1273 O O . VAL A 1 172 ? -6.723 -10.069 2.634 1.00 93.00 172 VAL A O 1
ATOM 1276 N N . LYS A 1 173 ? -8.130 -9.462 0.984 1.00 91.62 173 LYS A N 1
ATOM 1277 C CA . LYS A 1 173 ? -9.044 -8.710 1.847 1.00 91.62 173 LYS A CA 1
ATOM 1278 C C . LYS A 1 173 ? -10.009 -9.673 2.538 1.00 91.62 173 LYS A C 1
ATOM 1280 O O . LYS A 1 173 ? -10.673 -10.464 1.872 1.00 91.62 173 LYS A O 1
ATOM 1285 N N . VAL A 1 174 ? -10.098 -9.580 3.862 1.00 91.44 174 VAL A N 1
ATOM 1286 C CA . VAL A 1 174 ? -11.047 -10.347 4.677 1.00 91.44 174 VAL A CA 1
ATOM 1287 C C . VAL A 1 174 ? -12.044 -9.373 5.288 1.00 91.44 174 VAL A C 1
ATOM 1289 O O . VAL A 1 174 ? -11.672 -8.529 6.103 1.00 91.44 174 VAL A O 1
ATOM 1292 N N . ASP A 1 175 ? -13.303 -9.474 4.872 1.00 90.88 175 ASP A N 1
ATOM 1293 C CA . ASP A 1 175 ? -14.379 -8.657 5.424 1.00 90.88 175 ASP A CA 1
ATOM 1294 C C . ASP A 1 175 ? -14.876 -9.250 6.752 1.00 90.88 175 ASP A C 1
ATOM 1296 O O . ASP A 1 175 ? -14.940 -10.467 6.935 1.00 90.88 175 ASP A O 1
ATOM 1300 N N . TYR A 1 176 ? -15.235 -8.378 7.691 1.00 91.88 176 TYR A N 1
ATOM 1301 C CA . TYR A 1 176 ? -15.797 -8.752 8.985 1.00 91.88 176 TYR A CA 1
ATOM 1302 C C . TYR A 1 176 ? -16.810 -7.703 9.445 1.00 91.88 176 TYR A C 1
ATOM 1304 O O . TYR A 1 176 ? -16.860 -6.585 8.931 1.00 91.88 176 TYR A O 1
ATOM 1312 N N . THR A 1 177 ? -17.639 -8.069 10.418 1.00 93.19 177 THR A N 1
ATOM 1313 C CA . THR A 1 177 ? -18.649 -7.181 10.999 1.00 93.19 177 THR A CA 1
ATOM 1314 C C . THR A 1 177 ? -18.394 -7.028 12.489 1.00 93.19 177 THR A C 1
ATOM 1316 O O . THR A 1 177 ? -18.066 -8.001 13.168 1.00 93.19 177 THR A O 1
ATOM 1319 N N . ILE A 1 178 ? -18.524 -5.791 12.973 1.00 94.62 178 ILE A N 1
ATOM 1320 C CA . ILE A 1 178 ? -18.515 -5.473 14.396 1.00 94.62 178 ILE A CA 1
ATOM 1321 C C . ILE A 1 178 ? -19.930 -5.074 14.792 1.00 94.62 178 ILE A C 1
ATOM 1323 O O . ILE A 1 178 ? -20.438 -4.047 14.343 1.00 94.62 178 ILE A O 1
ATOM 1327 N N . GLU A 1 179 ? -20.546 -5.863 15.661 1.00 95.38 179 GLU A N 1
ATOM 1328 C CA . GLU A 1 179 ? -21.820 -5.539 16.292 1.00 95.38 179 GLU A CA 1
ATOM 1329 C C . GLU A 1 179 ? -21.630 -5.557 17.805 1.00 95.38 179 GLU A C 1
ATOM 1331 O O . GLU A 1 179 ? -21.145 -6.539 18.364 1.00 95.38 179 GLU A O 1
ATOM 1336 N N . ALA A 1 180 ? -22.012 -4.473 18.477 1.00 95.25 180 ALA A N 1
ATOM 1337 C CA . ALA A 1 180 ? -21.906 -4.353 19.923 1.00 95.25 180 ALA A CA 1
ATOM 1338 C C . ALA A 1 180 ? -23.117 -3.622 20.505 1.00 95.25 180 ALA A C 1
ATOM 1340 O O . ALA A 1 180 ? -23.666 -2.700 19.897 1.00 95.25 180 ALA A O 1
ATOM 1341 N N . ARG A 1 181 ? -23.502 -4.013 21.718 1.00 95.38 181 ARG A N 1
ATOM 1342 C CA . ARG A 1 181 ? -24.491 -3.320 22.542 1.00 95.38 181 ARG A CA 1
ATOM 1343 C C . ARG A 1 181 ? -23.757 -2.537 23.617 1.00 95.38 181 ARG A C 1
ATOM 1345 O O . ARG A 1 181 ? -22.890 -3.071 24.302 1.00 95.38 181 ARG A O 1
ATOM 1352 N N . ILE A 1 182 ? -24.095 -1.261 23.749 1.00 95.56 182 ILE A N 1
ATOM 1353 C CA . ILE A 1 182 ? -23.418 -0.343 24.663 1.00 95.56 182 ILE A CA 1
ATOM 1354 C C . ILE A 1 182 ? -24.422 0.122 25.710 1.00 95.56 182 ILE A C 1
ATOM 1356 O O . ILE A 1 182 ? -25.448 0.715 25.378 1.00 95.56 182 ILE A O 1
ATOM 1360 N N . THR A 1 183 ? -24.103 -0.133 26.975 1.00 96.56 183 THR A N 1
ATOM 1361 C CA . THR A 1 183 ? -24.804 0.440 28.124 1.00 96.56 183 THR A CA 1
ATOM 1362 C C . THR A 1 183 ? -24.038 1.671 28.585 1.00 96.56 183 THR A C 1
ATOM 1364 O O . THR A 1 183 ? -22.830 1.599 28.807 1.00 96.56 183 THR A O 1
ATOM 1367 N N . ILE A 1 184 ? -24.728 2.799 28.740 1.00 96.69 184 ILE A N 1
ATOM 1368 C CA . ILE A 1 184 ? -24.141 4.085 29.145 1.00 96.69 184 ILE A CA 1
ATOM 1369 C C . ILE A 1 184 ? -24.521 4.440 30.587 1.00 96.69 184 ILE A C 1
ATOM 1371 O O . ILE A 1 184 ? -25.512 3.929 31.118 1.00 96.69 184 ILE A O 1
ATOM 1375 N N . TYR A 1 185 ? -23.757 5.331 31.221 1.00 95.94 185 TYR A N 1
ATOM 1376 C CA . TYR A 1 185 ? -24.142 5.894 32.519 1.00 95.94 185 TYR A CA 1
ATOM 1377 C C . TYR A 1 185 ? -25.398 6.776 32.396 1.00 95.94 185 TYR A C 1
ATOM 1379 O O . TYR A 1 185 ? -25.649 7.389 31.360 1.00 95.94 185 TYR A O 1
ATOM 1387 N N . ARG A 1 186 ? -26.211 6.831 33.462 1.00 93.00 186 ARG A N 1
ATOM 1388 C CA . ARG A 1 186 ? -27.548 7.465 33.439 1.00 93.00 186 ARG A CA 1
ATOM 1389 C C . ARG A 1 186 ? -27.527 8.975 33.191 1.00 93.00 186 ARG A C 1
ATOM 1391 O O . ARG A 1 186 ? -28.535 9.523 32.768 1.00 93.00 186 ARG A O 1
ATOM 1398 N N . ASP A 1 187 ? -26.426 9.632 33.524 1.00 94.25 187 ASP A N 1
ATOM 1399 C CA . ASP A 1 187 ? -26.216 11.078 33.431 1.00 94.25 187 ASP A CA 1
ATOM 1400 C C . ASP A 1 187 ? -25.566 11.511 32.106 1.00 94.25 187 ASP A C 1
ATOM 1402 O O . ASP A 1 187 ? -25.303 12.695 31.907 1.00 94.25 187 ASP A O 1
ATOM 1406 N N . GLN A 1 188 ? -25.309 10.568 31.197 1.00 94.56 188 GLN A N 1
ATOM 1407 C CA . GLN A 1 188 ? -24.636 10.822 29.927 1.00 94.56 188 GLN A CA 1
ATOM 1408 C C . GLN A 1 188 ? -25.633 11.009 28.785 1.00 94.56 188 GLN A C 1
ATOM 1410 O O . GLN A 1 188 ? -26.684 10.366 28.732 1.00 94.56 188 GLN A O 1
ATOM 1415 N N . ASP A 1 189 ? -25.272 11.854 27.820 1.00 95.00 189 ASP A N 1
ATOM 1416 C CA . ASP A 1 189 ? -26.039 12.004 26.586 1.00 95.00 189 ASP A CA 1
ATOM 1417 C C . ASP A 1 189 ? -25.782 10.822 25.640 1.00 95.00 189 ASP A C 1
ATOM 1419 O O . ASP A 1 189 ? -24.674 10.627 25.131 1.00 95.00 189 ASP A O 1
ATOM 1423 N N . ALA A 1 190 ? -26.828 10.036 25.375 1.00 93.75 190 ALA A N 1
ATOM 1424 C CA . ALA A 1 190 ? -26.726 8.810 24.588 1.00 93.75 190 ALA A CA 1
ATOM 1425 C C . ALA A 1 190 ? -26.207 9.043 23.166 1.00 93.75 190 ALA A C 1
ATOM 1427 O O . ALA A 1 190 ? -25.491 8.199 22.623 1.00 93.75 190 ALA A O 1
ATOM 1428 N N . ARG A 1 191 ? -26.559 10.180 22.555 1.00 95.06 191 ARG A N 1
ATOM 1429 C CA . ARG A 1 191 ? -26.129 10.508 21.195 1.00 95.06 191 ARG A CA 1
ATOM 1430 C C . ARG A 1 191 ? -24.634 10.805 21.158 1.00 95.06 191 ARG A C 1
ATOM 1432 O O . ARG A 1 191 ? -23.923 10.193 20.370 1.00 95.06 191 ARG A O 1
ATOM 1439 N N . SER A 1 192 ? -24.161 11.654 22.063 1.00 95.75 192 SER A N 1
ATOM 1440 C CA . SER A 1 192 ? -22.749 12.024 22.168 1.00 95.75 192 SER A CA 1
ATOM 1441 C C . SER A 1 192 ? -21.858 10.813 22.453 1.00 95.75 192 SER A C 1
ATOM 1443 O O . SER A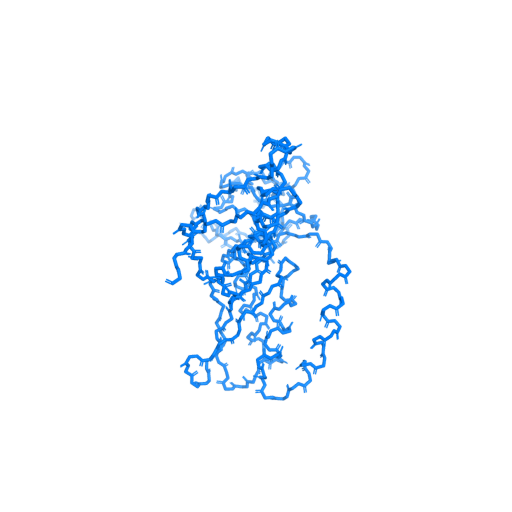 1 192 ? -20.834 10.634 21.794 1.00 95.75 192 SER A O 1
ATOM 1445 N N . VAL A 1 193 ? -22.266 9.933 23.376 1.00 96.38 193 VAL A N 1
ATOM 1446 C CA . VAL A 1 193 ? -21.509 8.705 23.679 1.00 96.38 193 VAL A CA 1
ATOM 1447 C C . VAL A 1 193 ? -21.489 7.758 22.479 1.00 96.38 193 VAL A C 1
ATOM 1449 O O . VAL A 1 193 ? -20.443 7.193 22.160 1.00 96.38 193 VAL A O 1
ATOM 1452 N N . LYS A 1 194 ? -22.615 7.607 21.772 1.00 94.62 194 LYS A N 1
ATOM 1453 C CA . LYS A 1 194 ? -22.684 6.782 20.561 1.00 94.62 194 LYS A CA 1
ATOM 1454 C C . LYS A 1 194 ? -21.769 7.313 19.455 1.00 94.62 194 LYS A C 1
ATOM 1456 O O . LYS A 1 194 ? -21.055 6.526 18.839 1.00 94.62 194 LYS A O 1
ATOM 1461 N N . ASP A 1 195 ? -21.765 8.620 19.215 1.00 96.19 195 ASP A N 1
ATOM 1462 C CA . ASP A 1 195 ? -20.920 9.245 18.192 1.00 96.19 195 ASP A CA 1
ATOM 1463 C C . ASP A 1 195 ? -19.426 9.109 18.542 1.00 96.19 195 ASP A C 1
ATOM 1465 O O . ASP A 1 195 ? -18.606 8.794 17.672 1.00 96.19 195 ASP A O 1
ATOM 1469 N N . ALA A 1 196 ? -19.075 9.236 19.827 1.00 96.81 196 ALA A N 1
ATOM 1470 C CA . ALA A 1 196 ? -17.720 8.994 20.318 1.00 96.81 196 ALA A CA 1
ATOM 1471 C C . ALA A 1 196 ? -17.294 7.525 20.152 1.00 96.81 196 ALA A C 1
ATOM 1473 O O . ALA A 1 196 ? -16.203 7.259 19.647 1.00 96.81 196 ALA A O 1
ATOM 1474 N N . ALA A 1 197 ? -18.157 6.570 20.514 1.00 96.69 197 ALA A N 1
ATOM 1475 C CA . ALA A 1 197 ? -17.886 5.141 20.358 1.00 96.69 197 ALA A CA 1
ATOM 1476 C C . ALA A 1 197 ? -17.732 4.749 18.879 1.00 96.69 197 ALA A C 1
ATOM 1478 O O . ALA A 1 197 ? -16.802 4.023 18.527 1.00 96.69 197 ALA A O 1
ATOM 1479 N N . ASN A 1 198 ? -18.587 5.287 18.000 1.00 96.12 198 ASN A N 1
ATOM 1480 C CA . ASN A 1 198 ? -18.474 5.111 16.551 1.00 96.12 198 ASN A CA 1
ATOM 1481 C C . ASN A 1 198 ? -17.145 5.657 16.018 1.00 96.12 198 ASN A C 1
ATOM 1483 O O . ASN A 1 198 ? -16.462 4.982 15.254 1.00 96.12 198 ASN A O 1
ATOM 1487 N N . SER A 1 199 ? -16.744 6.854 16.440 1.00 97.25 199 SER A N 1
ATOM 1488 C CA . SER A 1 199 ? -15.471 7.440 16.009 1.00 97.25 199 SER A CA 1
ATOM 1489 C C . SER A 1 199 ? -14.280 6.604 16.489 1.00 97.25 199 SER A C 1
ATOM 1491 O O . SER A 1 199 ? -13.366 6.317 15.717 1.00 97.25 199 SER A O 1
ATOM 1493 N N . ALA A 1 200 ? -14.309 6.146 17.745 1.00 97.19 200 ALA A N 1
ATOM 1494 C CA . ALA A 1 200 ? -13.254 5.314 18.314 1.00 97.19 200 ALA A CA 1
ATOM 1495 C C . ALA A 1 200 ? -13.111 3.974 17.579 1.00 97.19 200 ALA A C 1
ATOM 1497 O O . ALA A 1 200 ? -11.991 3.573 17.254 1.00 97.19 200 ALA A O 1
ATOM 1498 N N . ILE A 1 201 ? -14.226 3.305 17.261 1.00 96.69 201 ILE A N 1
ATOM 1499 C CA . ILE A 1 201 ? -14.159 2.033 16.539 1.00 96.69 201 ILE A CA 1
ATOM 1500 C C . ILE A 1 201 ? -13.737 2.216 15.080 1.00 96.69 201 ILE A C 1
ATOM 1502 O O . ILE A 1 201 ? -12.955 1.409 14.590 1.00 96.69 201 ILE A O 1
ATOM 1506 N N . GLN A 1 202 ? -14.153 3.290 14.399 1.00 95.94 202 GLN A N 1
ATOM 1507 C CA . GLN A 1 202 ? -13.685 3.582 13.037 1.00 95.94 202 GLN A CA 1
ATOM 1508 C C . GLN A 1 202 ? -12.175 3.842 13.001 1.00 95.94 202 GLN A C 1
ATOM 1510 O O . GLN A 1 202 ? -11.478 3.294 12.148 1.00 95.94 202 GLN A O 1
ATOM 1515 N N . ASN A 1 203 ? -11.642 4.584 13.975 1.00 95.69 203 ASN A N 1
ATOM 1516 C CA . ASN A 1 203 ? -10.197 4.786 14.112 1.00 95.69 203 ASN A CA 1
ATOM 1517 C C . ASN A 1 203 ? -9.460 3.466 14.370 1.00 95.69 203 ASN A C 1
ATOM 1519 O O . ASN A 1 203 ? -8.407 3.208 13.784 1.00 95.69 203 ASN A O 1
ATOM 1523 N N . TRP A 1 204 ? -10.023 2.601 15.219 1.00 95.69 204 TRP A N 1
ATOM 1524 C CA . TRP A 1 204 ? -9.470 1.271 15.456 1.00 95.69 204 TRP A CA 1
ATOM 1525 C C . TRP A 1 204 ? -9.459 0.435 14.168 1.00 95.69 204 TRP A C 1
ATOM 1527 O O . TRP A 1 204 ? -8.413 -0.110 13.822 1.00 95.69 204 TRP A O 1
ATOM 1537 N N . VAL A 1 205 ? -10.563 0.396 13.414 1.00 94.31 205 VAL A N 1
ATOM 1538 C CA . VAL A 1 205 ? -10.663 -0.319 12.127 1.00 94.31 205 VAL A CA 1
ATOM 1539 C C . VAL A 1 205 ? -9.639 0.214 11.123 1.00 94.31 205 VAL A C 1
ATOM 1541 O O . VAL A 1 205 ? -8.910 -0.579 10.527 1.00 94.31 205 VAL A O 1
ATOM 1544 N N . ALA A 1 206 ? -9.517 1.537 10.984 1.00 92.31 206 ALA A N 1
ATOM 1545 C CA . ALA A 1 206 ? -8.532 2.167 10.108 1.00 92.31 206 ALA A CA 1
ATOM 1546 C C . ALA A 1 206 ? -7.095 1.776 10.493 1.00 92.31 206 ALA A C 1
ATOM 1548 O O . ALA A 1 206 ? -6.301 1.406 9.630 1.00 92.31 206 ALA A O 1
ATOM 1549 N N . SER A 1 207 ? -6.776 1.751 11.793 1.00 91.75 207 SER A N 1
ATOM 1550 C CA . SER A 1 207 ? -5.452 1.323 12.269 1.00 91.75 207 SER A CA 1
ATOM 1551 C C . SER A 1 207 ? -5.141 -0.148 11.956 1.00 91.75 207 SER A C 1
ATOM 1553 O O . SER A 1 207 ? -3.982 -0.498 11.729 1.00 91.75 207 SER A O 1
ATOM 1555 N N . ARG A 1 208 ? -6.161 -1.021 11.913 1.00 92.50 208 ARG A N 1
ATOM 1556 C CA . ARG A 1 208 ? -5.999 -2.428 11.508 1.00 92.50 208 ARG A CA 1
ATOM 1557 C C . ARG A 1 208 ? -5.799 -2.559 10.010 1.00 92.50 208 ARG A C 1
ATOM 1559 O O . ARG A 1 208 ? -4.941 -3.329 9.601 1.00 92.50 208 ARG A O 1
ATOM 1566 N N . ALA A 1 209 ? -6.543 -1.790 9.221 1.00 90.44 209 ALA A N 1
ATOM 1567 C CA . ALA A 1 209 ? -6.432 -1.782 7.768 1.00 90.44 209 ALA A CA 1
ATOM 1568 C C . ALA A 1 209 ? -5.107 -1.183 7.262 1.00 90.44 209 ALA A C 1
ATOM 1570 O O . ALA A 1 209 ? -4.709 -1.479 6.142 1.00 90.44 209 ALA A O 1
ATOM 1571 N N . ALA A 1 210 ? -4.414 -0.381 8.076 1.00 90.56 210 ALA A N 1
ATOM 1572 C CA . ALA A 1 210 ? -3.148 0.256 7.710 1.00 90.56 210 ALA A CA 1
ATOM 1573 C C . ALA A 1 210 ? -1.933 -0.695 7.662 1.00 90.56 210 ALA A C 1
ATOM 1575 O O . ALA A 1 210 ? -0.887 -0.310 7.149 1.00 90.56 210 ALA A O 1
ATOM 1576 N N . THR A 1 211 ? -2.030 -1.916 8.208 1.00 91.44 211 THR A N 1
ATOM 1577 C CA . THR A 1 211 ? -0.929 -2.902 8.198 1.00 91.44 211 THR A CA 1
ATOM 1578 C C . THR A 1 211 ? -1.446 -4.305 7.911 1.00 91.44 211 THR A C 1
ATOM 1580 O O . THR A 1 211 ? -2.598 -4.627 8.197 1.00 91.44 211 THR A O 1
ATOM 1583 N N . LEU A 1 212 ? -0.594 -5.163 7.358 1.00 94.38 212 LEU A N 1
ATOM 1584 C CA . LEU A 1 212 ? -0.968 -6.531 7.012 1.00 94.38 212 LEU A CA 1
ATOM 1585 C C . LEU A 1 212 ? -0.906 -7.466 8.228 1.00 94.38 212 LEU A C 1
ATOM 1587 O O . LEU A 1 212 ? -0.152 -7.254 9.178 1.00 94.38 212 LEU A O 1
ATOM 1591 N N . GLY A 1 213 ? -1.697 -8.542 8.178 1.00 90.81 213 GLY A N 1
ATOM 1592 C CA . GLY A 1 213 ? -1.595 -9.662 9.123 1.00 90.81 213 GLY A CA 1
ATOM 1593 C C . GLY A 1 213 ? -1.967 -9.331 10.572 1.00 90.81 213 GLY A C 1
ATOM 1594 O O . GLY A 1 213 ? -1.477 -9.986 11.488 1.00 90.81 213 GLY A O 1
ATOM 1595 N N . ARG A 1 214 ? -2.796 -8.305 10.804 1.00 91.25 214 ARG A N 1
ATOM 1596 C CA . ARG A 1 214 ? -3.313 -7.981 12.140 1.00 91.25 214 ARG A CA 1
ATOM 1597 C C . ARG A 1 214 ? -4.540 -8.819 12.470 1.00 91.25 214 ARG A C 1
ATOM 1599 O O . ARG A 1 214 ? -5.496 -8.852 11.701 1.00 91.25 214 ARG A O 1
ATOM 1606 N N . ASP A 1 215 ? -4.541 -9.396 13.665 1.00 91.38 215 ASP A N 1
ATOM 1607 C CA . ASP A 1 215 ? -5.706 -10.098 14.192 1.00 91.38 215 ASP A CA 1
ATOM 1608 C C . ASP A 1 215 ? -6.822 -9.125 14.601 1.00 91.38 215 ASP A C 1
ATOM 1610 O O . ASP A 1 215 ? -6.575 -8.037 15.138 1.00 91.38 215 ASP A O 1
ATOM 1614 N N . ILE A 1 216 ? -8.068 -9.553 14.399 1.00 93.06 216 ILE A N 1
ATOM 1615 C CA . ILE A 1 216 ? -9.269 -8.868 14.884 1.00 93.06 216 ILE A CA 1
ATOM 1616 C C . ILE A 1 216 ? -9.601 -9.430 16.266 1.00 93.06 216 ILE A C 1
ATOM 1618 O O . ILE A 1 216 ? -10.297 -10.432 16.400 1.00 93.06 216 ILE A O 1
ATOM 1622 N N . VAL A 1 217 ? -9.047 -8.803 17.306 1.00 93.50 217 VAL A N 1
ATOM 1623 C CA . VAL A 1 217 ? -9.135 -9.306 18.684 1.00 93.50 217 VAL A CA 1
ATOM 1624 C C . VAL A 1 217 ? -10.363 -8.721 19.407 1.00 93.50 217 VAL A C 1
ATOM 1626 O O . VAL A 1 217 ? -10.394 -7.506 19.636 1.00 93.50 217 VAL A O 1
ATOM 1629 N N . PRO A 1 218 ? -11.336 -9.543 19.857 1.00 94.44 218 PRO A N 1
ATOM 1630 C CA . PRO A 1 218 ? -12.560 -9.068 20.516 1.00 94.44 218 PRO A CA 1
ATOM 1631 C C . PRO A 1 218 ? -12.330 -8.160 21.733 1.00 94.44 218 PRO A C 1
ATOM 1633 O O . PRO A 1 218 ? -13.003 -7.143 21.892 1.00 94.44 218 PRO A O 1
ATOM 1636 N N . SER A 1 219 ? -11.336 -8.464 22.574 1.00 95.00 219 SER A N 1
ATOM 1637 C CA . SER A 1 219 ? -11.021 -7.646 23.754 1.00 95.00 219 SER A CA 1
ATOM 1638 C C . SER A 1 219 ? -10.531 -6.239 23.394 1.00 95.00 219 SER A C 1
ATOM 1640 O O . SER A 1 219 ? -10.824 -5.280 24.106 1.00 95.00 219 SER A O 1
ATOM 1642 N N . GLN A 1 220 ? -9.833 -6.088 22.266 1.00 95.31 220 GLN A N 1
ATOM 1643 C CA . GLN A 1 220 ? -9.388 -4.783 21.776 1.00 95.31 220 GLN A CA 1
ATOM 1644 C C . GLN A 1 220 ? -10.552 -3.972 21.203 1.00 95.31 220 GLN A C 1
ATOM 1646 O O . GLN A 1 220 ? -10.562 -2.755 21.355 1.00 95.31 220 GLN A O 1
ATOM 1651 N N . ILE A 1 221 ? -11.541 -4.635 20.595 1.00 96.06 221 ILE A N 1
ATOM 1652 C CA . ILE A 1 221 ? -12.782 -3.996 20.136 1.00 96.06 221 ILE A CA 1
ATOM 1653 C C . ILE A 1 221 ? -13.576 -3.475 21.337 1.00 96.06 221 ILE A C 1
ATOM 1655 O O . ILE A 1 221 ? -13.962 -2.308 21.358 1.00 96.06 221 ILE A O 1
ATOM 1659 N N . ILE A 1 222 ? -13.757 -4.309 22.367 1.00 96.38 222 ILE A N 1
ATOM 1660 C CA . ILE A 1 222 ? -14.406 -3.916 23.628 1.00 96.38 222 ILE A CA 1
ATOM 1661 C C . ILE A 1 222 ? -13.688 -2.708 24.237 1.00 96.38 222 ILE A C 1
ATOM 1663 O O . ILE A 1 222 ? -14.334 -1.724 24.592 1.00 96.38 222 ILE A O 1
ATOM 1667 N N . SER A 1 223 ? -12.354 -2.744 24.301 1.00 96.44 223 SER A N 1
ATOM 1668 C CA . SER A 1 223 ? -11.551 -1.621 24.790 1.00 96.44 223 SER A CA 1
ATOM 1669 C C . SER A 1 223 ? -11.730 -0.353 23.950 1.00 96.44 223 SER A C 1
ATOM 1671 O O . SER A 1 223 ? -11.833 0.724 24.527 1.00 96.44 223 SER A O 1
ATOM 1673 N N . ALA A 1 224 ? -11.770 -0.452 22.618 1.00 96.75 224 ALA A N 1
ATOM 1674 C CA . ALA A 1 224 ? -11.955 0.702 21.736 1.00 96.75 224 ALA A CA 1
ATOM 1675 C C . ALA A 1 224 ? -13.349 1.333 21.888 1.00 96.75 224 ALA A C 1
ATOM 1677 O O . ALA A 1 224 ? -13.484 2.552 21.845 1.00 96.75 224 ALA A O 1
ATOM 1678 N N . LEU A 1 225 ? -14.377 0.509 22.104 1.00 97.19 225 LEU A N 1
ATOM 1679 C CA . LEU A 1 225 ? -15.753 0.953 22.340 1.00 97.19 225 LEU A CA 1
ATOM 1680 C C . LEU A 1 225 ? -15.988 1.488 23.761 1.00 97.19 225 LEU A C 1
ATOM 1682 O O . LEU A 1 225 ? -16.992 2.157 23.995 1.00 97.19 225 LEU A O 1
ATOM 1686 N N . SER A 1 226 ? -15.081 1.221 24.705 1.00 96.56 226 SER A N 1
ATOM 1687 C CA . SER A 1 226 ? -15.193 1.632 26.113 1.00 96.56 226 SER A CA 1
ATOM 1688 C C . SER A 1 226 ? -14.752 3.088 26.310 1.00 96.56 226 SER A C 1
ATOM 1690 O O . SER A 1 226 ? -13.841 3.390 27.080 1.00 96.56 226 SER A O 1
ATOM 1692 N N . VAL A 1 227 ? -15.378 3.997 25.563 1.00 96.69 227 VAL A N 1
ATOM 1693 C CA . VAL A 1 227 ? -15.131 5.443 25.632 1.00 96.69 227 VAL A CA 1
ATOM 1694 C C . VAL A 1 227 ? -15.754 6.066 26.888 1.00 96.69 227 VAL A C 1
ATOM 1696 O O . VAL A 1 227 ? -16.555 5.442 27.587 1.00 96.69 227 VAL A O 1
ATOM 1699 N N . SER A 1 228 ? -15.412 7.325 27.179 1.00 95.69 228 SER A N 1
ATOM 1700 C CA . SER A 1 228 ? -16.015 8.061 28.298 1.00 95.69 228 SER A CA 1
ATOM 1701 C C . SER A 1 228 ? -17.547 8.053 28.216 1.00 95.69 228 SER A C 1
ATOM 1703 O O . SER A 1 228 ? -18.122 8.278 27.152 1.00 95.69 228 SER A O 1
ATOM 1705 N N . GLY A 1 229 ? -18.203 7.781 29.344 1.00 94.44 229 GLY A N 1
ATOM 1706 C CA . GLY A 1 229 ? -19.661 7.683 29.440 1.00 94.44 229 GLY A CA 1
ATOM 1707 C C . GLY A 1 229 ? -20.238 6.285 29.174 1.00 94.44 229 GLY A C 1
ATOM 1708 O O . GLY A 1 229 ? -21.416 6.055 29.458 1.00 94.44 229 GLY A O 1
ATOM 1709 N N . VAL A 1 230 ? -19.424 5.330 28.714 1.00 96.69 230 VAL A N 1
ATOM 1710 C CA . VAL A 1 230 ? -19.814 3.919 28.592 1.00 96.69 230 VAL A CA 1
ATOM 1711 C C . VAL A 1 230 ? -19.639 3.198 29.927 1.00 96.69 230 VAL A C 1
ATOM 1713 O O . VAL A 1 230 ? -18.581 3.254 30.549 1.00 96.69 230 VAL A O 1
ATOM 1716 N N . TYR A 1 231 ? -20.686 2.498 30.358 1.00 96.38 231 TYR A N 1
ATOM 1717 C CA . TYR A 1 231 ? -20.668 1.627 31.531 1.00 96.38 231 TYR A CA 1
ATOM 1718 C C . TYR A 1 231 ? -20.230 0.202 31.171 1.00 96.38 231 TYR A C 1
ATOM 1720 O O . TYR A 1 231 ? -19.385 -0.376 31.849 1.00 96.38 231 TYR A O 1
ATOM 1728 N N . GLN A 1 232 ? -20.795 -0.364 30.100 1.00 96.19 232 GLN A N 1
ATOM 1729 C CA . GLN A 1 232 ? -20.518 -1.736 29.676 1.00 96.19 232 GLN A CA 1
ATOM 1730 C C . GLN A 1 232 ? -20.663 -1.873 28.161 1.00 96.19 232 GLN A C 1
ATOM 1732 O O . GLN A 1 232 ? -21.596 -1.333 27.564 1.00 96.19 232 GLN A O 1
ATOM 1737 N N . VAL A 1 233 ? -19.762 -2.646 27.558 1.00 96.81 233 VAL A N 1
ATOM 1738 C CA . VAL A 1 233 ? -19.834 -3.062 26.156 1.00 96.81 233 VAL A CA 1
ATOM 1739 C C . VAL A 1 233 ? -20.071 -4.566 26.110 1.00 96.81 233 VAL A C 1
ATOM 1741 O O . VAL A 1 233 ? -19.299 -5.341 26.669 1.00 96.81 233 VAL A O 1
ATOM 1744 N N . GLU A 1 234 ? -21.122 -4.978 25.417 1.00 96.00 234 GLU A N 1
ATOM 1745 C CA . GLU A 1 234 ? -21.394 -6.371 25.076 1.00 96.00 234 GLU A CA 1
ATOM 1746 C C . GLU A 1 234 ? -21.143 -6.557 23.581 1.00 96.00 234 GLU A C 1
ATOM 1748 O O . GLU A 1 234 ? -21.902 -6.066 22.744 1.00 96.00 234 GLU A O 1
ATOM 1753 N N . LEU A 1 235 ? -20.055 -7.239 23.234 1.00 95.62 235 LEU A N 1
ATOM 1754 C CA . LEU A 1 235 ? -19.732 -7.535 21.844 1.00 95.62 235 LEU A CA 1
ATOM 1755 C C . LEU A 1 235 ? -20.571 -8.723 21.356 1.00 95.62 235 LEU A C 1
ATOM 1757 O O . LEU A 1 235 ? -20.531 -9.797 21.950 1.00 95.62 235 LEU A O 1
ATOM 1761 N N . VAL A 1 236 ? -21.321 -8.522 20.275 1.00 94.94 236 VAL A N 1
ATOM 1762 C CA . VAL A 1 236 ? -22.142 -9.548 19.616 1.00 94.94 236 VAL A CA 1
ATOM 1763 C C . VAL A 1 236 ? -21.337 -10.230 18.509 1.00 94.94 236 VAL A C 1
ATOM 1765 O O . VAL A 1 236 ? -21.328 -11.455 18.420 1.00 94.94 236 VAL A O 1
ATOM 1768 N N . THR A 1 237 ? -20.626 -9.450 17.689 1.00 92.88 237 THR A N 1
ATOM 1769 C CA . THR A 1 237 ? -19.706 -9.955 16.659 1.00 92.88 237 THR A CA 1
ATOM 1770 C C . THR A 1 237 ? -18.451 -9.077 16.558 1.00 92.88 237 THR A C 1
ATOM 1772 O O . THR A 1 237 ? -18.563 -7.861 16.728 1.00 92.88 237 THR A O 1
ATOM 1775 N N . PRO A 1 238 ? -17.260 -9.646 16.282 1.00 86.88 238 PRO A N 1
ATOM 1776 C CA . PRO A 1 238 ? -16.961 -11.080 16.190 1.00 86.88 238 PRO A CA 1
ATOM 1777 C C . PRO A 1 238 ? -17.097 -11.778 17.553 1.00 86.88 238 PRO A C 1
ATOM 1779 O O . PRO A 1 238 ? -16.715 -11.221 18.582 1.00 86.88 238 PRO A O 1
ATOM 1782 N N . ALA A 1 239 ? -17.680 -12.980 17.551 1.00 75.25 239 ALA A N 1
ATOM 1783 C CA . ALA A 1 239 ? -17.834 -13.775 18.766 1.00 75.25 239 ALA A CA 1
ATOM 1784 C C . ALA A 1 239 ? -16.469 -14.298 19.245 1.00 75.25 239 ALA A C 1
ATOM 1786 O O . ALA A 1 239 ? -15.581 -14.555 18.429 1.00 75.25 239 ALA A O 1
ATOM 1787 N N . LEU A 1 240 ? -16.323 -14.414 20.567 1.00 57.38 240 LEU A N 1
ATOM 1788 C CA . LEU A 1 240 ? -15.171 -15.026 21.236 1.00 57.38 240 LEU A CA 1
ATOM 1789 C C . LEU A 1 240 ? -15.169 -16.551 21.092 1.00 57.38 240 LEU A C 1
ATOM 1791 O O . LEU A 1 240 ? -16.272 -17.143 21.146 1.00 57.38 240 LEU A O 1
#

Secondary structure (DSSP, 8-state):
--EEE-TT-EEEEETTEEEEESS-EEE-TT-S-----EEESS-SSTTS---TTSS-EE-S--TT-------SS------PPPPHHHHHHHHHHGGGGG-SS--HHHHHHHHHHH-TTEEEEEEE-SSTTEEEEEEEETTBS--HHHHHHHHHHHHSTTTS-TT-EEEE-PPPP-----EEEEEE-TTS-HHHHHHHHHHHHHHHHHHHHTSTT----HHHHHHHH--TTEEEEEEEES--

Organism: Escherichia coli (NCBI:txid562)

pLDDT: mean 92.63, std 4.68, range [57.38, 98.12]

Mean predicted aligned error: 6.92 Å

Radius of gyration: 24.34 Å; Cα contacts (8 Å, |Δi|>4): 401; chains: 1; bounding box: 51×44×78 Å

Solvent-accessible surface area (backbone atoms only — not comparable to full-atom values): 14020 Å² total; per-residue (Å²): 107,70,44,74,44,54,49,59,47,37,36,24,56,50,101,86,39,44,29,22,27,74,52,69,45,69,41,48,57,91,60,93,75,77,90,79,62,64,44,50,74,58,85,26,51,82,50,37,70,44,46,57,58,43,38,39,44,71,73,60,89,49,94,91,55,96,76,89,52,58,38,85,53,60,36,67,87,49,45,63,82,80,52,73,68,58,54,52,51,50,62,70,38,49,71,36,66,75,52,86,76,57,47,64,58,22,54,32,46,50,40,45,66,49,38,75,53,40,66,36,56,51,67,46,62,94,46,93,51,34,37,41,35,28,49,32,32,79,91,40,82,53,54,73,68,55,34,50,41,29,26,53,55,42,53,33,81,92,64,37,44,93,72,54,46,63,42,49,44,72,65,84,86,79,90,84,65,83,40,70,50,76,44,60,44,93,90,49,61,67,66,63,40,48,54,50,24,51,51,38,41,51,52,51,51,51,62,47,72,61,43,81,93,65,82,92,51,57,70,58,52,46,56,41,46,60,38,83,55,50,69,46,70,48,72,64,30,63,72,133

Foldseek 3Di:
DKWKDAFQFWWDLDPPWIKTFHGIDIDDPPDPDDDTDIDTPDAACPQFFQAWFSRWGGDDDTPVDDDTDIDPGTGDQGHDDADPVLVVVLVVLVVVQPDPADDQSLLFSQLCVLGRQFQGWGWDDPDPQEIEIATAGPVGKDDPVSQVSSQVRCVDPSRDDPSHRYGYDIDDDDDFDWDKDWDFDPPDDPVVLVVQLVVLLVVVVSVQRSYPDDDPDPVVNQVSSCDPRTPGMGTPPPDD

InterPro domains:
  IPR006949 Baseplate protein J-like, barrel domain [PF04865] (4-78)
  IPR052726 Bacteriophage Baseplate Hub [PTHR35862] (36-230)
  IPR058530 Baseplate J-like, C-terminal domain [PF26079] (176-239)
  IPR058531 Baseplate J-like, central domain [PF26078] (100-169)